Protein AF-A0A6G8BSB8-F1 (afdb_monomer)

Mean predicted aligned error: 9.69 Å

Solvent-accessible surface area (backbone atoms only — not comparable to full-atom values): 17006 Å² total; per-residue (Å²): 134,62,71,25,65,48,53,79,50,67,70,64,67,50,60,51,48,36,72,76,44,40,25,28,66,44,94,86,47,63,38,39,38,34,56,41,71,16,28,79,90,45,102,40,75,51,58,95,90,53,70,67,23,33,30,41,37,44,19,27,76,90,46,73,47,78,33,62,45,49,55,91,59,56,78,72,38,43,41,72,75,41,69,71,100,44,45,22,34,39,37,33,34,85,92,45,76,46,38,29,28,58,74,63,56,53,74,45,60,55,89,87,63,52,65,72,58,42,44,52,55,62,71,64,49,72,40,74,84,73,78,78,77,76,76,75,78,52,67,66,41,66,34,87,77,57,38,67,27,38,43,47,98,85,40,68,37,31,37,32,68,63,44,66,32,36,46,60,80,45,47,72,27,46,35,39,35,39,86,75,54,74,89,43,26,71,54,51,31,51,14,49,58,40,36,61,65,36,28,59,69,53,42,54,68,47,18,54,53,53,39,47,46,50,49,55,54,57,72,76,49,84,76,86,46,73,64,51,52,53,60,68,64,63,80,58,36,71,71,45,55,90,48,50,51,79,62,34,36,40,38,41,62,41,80,40,49,100,85,69,83,39,79,63,45,39,30,39,29,40,39,23,45,29,76,87,41,76,89,55,26,32,26,40,30,18,50,44,17,68,42,82,61,46,58,46,50,57,88,59,72,96,66,121

Secondary structure (DSSP, 8-state):
--HHHHHTS-HHHHHHHHHHTEEEE-TTSS-EEEEEEE-SSSSSPPPTTS--EEEEEEEETTEEEEEEEPTTSPEEEEEEEE-SSS-EEEEEETTEEEEEEHHHHGGG--TT--HHHHHHHHHH------PPPPPPPP--EEETTTEEEEE-SSSSEEEEEEEEEGGGTTEEEEEEEES--GGGHHHHHHHHHHHTT--HHHHHHHHHHHHHHHHHHHTTS---SHHHHHHHT---GGGGGGGEEEEEEEEEEE---TTS-S--EEEEEEEEEESS-TTT-EEEEEETTTEEEEEE-TTS-S--

Structure (mmCIF, N/CA/C/O backbone):
data_AF-A0A6G8BSB8-F1
#
_entry.id   AF-A0A6G8BSB8-F1
#
loop_
_atom_site.group_PDB
_atom_site.id
_atom_site.type_symbol
_atom_site.label_atom_id
_atom_site.label_alt_id
_atom_site.label_comp_id
_atom_site.label_asym_id
_atom_site.label_entity_id
_atom_site.label_seq_id
_atom_site.pdbx_PDB_ins_code
_atom_site.Cartn_x
_atom_site.Cartn_y
_atom_site.Cartn_z
_atom_site.occupancy
_atom_site.B_iso_or_equiv
_atom_site.auth_seq_id
_atom_site.auth_comp_id
_atom_site.auth_asym_id
_atom_site.auth_atom_id
_atom_site.pdbx_PDB_model_num
ATOM 1 N N . MET A 1 1 ? 5.101 4.357 28.992 1.00 69.25 1 MET A N 1
ATOM 2 C CA . MET A 1 1 ? 4.552 3.025 29.318 1.00 69.25 1 MET A CA 1
ATOM 3 C C . MET A 1 1 ? 3.380 2.783 28.390 1.00 69.25 1 MET A C 1
ATOM 5 O O . MET A 1 1 ? 2.564 3.690 28.267 1.00 69.25 1 MET A O 1
ATOM 9 N N . LEU A 1 2 ? 3.339 1.652 27.685 1.00 84.00 2 LEU A N 1
ATOM 10 C CA . LEU A 1 2 ? 2.193 1.318 26.839 1.00 84.00 2 LEU A CA 1
ATOM 11 C C . LEU A 1 2 ? 1.102 0.695 27.711 1.00 84.00 2 LEU A C 1
ATOM 13 O O . LEU A 1 2 ? 1.406 -0.028 28.661 1.00 84.00 2 LEU A O 1
ATOM 17 N N . LEU A 1 3 ? -0.166 0.957 27.398 1.00 87.19 3 LEU A N 1
ATOM 18 C CA . LEU A 1 3 ? -1.279 0.389 28.163 1.00 87.19 3 LEU A CA 1
ATOM 19 C C . LEU A 1 3 ? -1.350 -1.130 27.988 1.00 87.19 3 LEU A C 1
ATOM 21 O O . LEU A 1 3 ? -1.743 -1.840 28.911 1.00 87.19 3 LEU A O 1
ATOM 25 N N . ARG A 1 4 ? -0.905 -1.647 26.834 1.00 87.75 4 ARG A N 1
ATOM 26 C CA . ARG A 1 4 ? -0.824 -3.097 26.595 1.00 87.75 4 ARG A CA 1
ATOM 27 C C . ARG A 1 4 ? 0.109 -3.814 27.573 1.00 87.75 4 ARG A C 1
ATOM 29 O O . ARG A 1 4 ? -0.194 -4.932 27.977 1.00 87.75 4 ARG A O 1
ATOM 36 N N . ASP A 1 5 ? 1.190 -3.159 27.999 1.00 87.12 5 ASP A N 1
ATOM 37 C CA . ASP A 1 5 ? 2.179 -3.761 28.901 1.00 87.12 5 ASP A CA 1
ATOM 38 C C . ASP A 1 5 ? 1.575 -3.979 30.298 1.00 87.12 5 ASP A C 1
ATOM 40 O O . ASP A 1 5 ? 1.961 -4.896 31.020 1.00 87.12 5 ASP A O 1
ATOM 44 N N . MET A 1 6 ? 0.571 -3.173 30.664 1.00 88.56 6 MET A N 1
ATOM 45 C CA . MET A 1 6 ? -0.153 -3.311 31.926 1.00 88.56 6 MET A CA 1
ATOM 46 C C . MET A 1 6 ? -1.072 -4.535 31.945 1.00 88.56 6 MET A C 1
ATOM 48 O O . MET A 1 6 ? -1.266 -5.121 33.006 1.00 88.56 6 MET A O 1
ATOM 52 N N . LEU A 1 7 ? -1.613 -4.951 30.791 1.00 88.00 7 LEU A N 1
ATOM 53 C CA . LEU A 1 7 ? -2.534 -6.094 30.698 1.00 88.00 7 LEU A CA 1
ATOM 54 C C . LEU A 1 7 ? -1.854 -7.438 30.996 1.00 88.00 7 LEU A C 1
ATOM 56 O O . LEU A 1 7 ? -2.519 -8.365 31.445 1.00 88.00 7 LEU A O 1
ATOM 60 N N . GLY A 1 8 ? -0.539 -7.543 30.776 1.00 81.50 8 GLY A N 1
ATOM 61 C CA . GLY A 1 8 ? 0.257 -8.722 31.142 1.00 81.50 8 GLY A CA 1
ATOM 62 C C . GLY A 1 8 ? 0.844 -8.675 32.558 1.00 81.50 8 GLY A C 1
ATOM 63 O O . GLY A 1 8 ? 1.519 -9.619 32.968 1.00 81.50 8 GLY A O 1
ATOM 64 N N . GLY A 1 9 ? 0.639 -7.571 33.281 1.00 82.25 9 GLY A N 1
ATOM 65 C CA . GLY A 1 9 ? 1.222 -7.308 34.593 1.00 82.25 9 GLY A CA 1
ATOM 66 C C . GLY A 1 9 ? 0.302 -7.651 35.774 1.00 82.25 9 GLY A C 1
ATOM 67 O O . GLY A 1 9 ? -0.780 -8.217 35.600 1.00 82.25 9 GLY A O 1
ATOM 68 N N . PRO A 1 10 ? 0.726 -7.322 37.006 1.00 82.12 10 PRO A N 1
ATOM 69 C CA . PRO A 1 10 ? -0.100 -7.504 38.194 1.00 82.12 10 PRO A CA 1
ATOM 70 C C . PRO A 1 10 ? -1.373 -6.618 38.177 1.00 82.12 10 PRO A C 1
ATOM 72 O O . PRO A 1 10 ? -1.435 -5.640 37.430 1.00 82.12 10 PRO A O 1
ATOM 75 N N . PRO A 1 11 ? -2.396 -6.942 38.995 1.00 77.56 11 PRO A N 1
ATOM 76 C CA . PRO A 1 11 ? -3.663 -6.204 39.098 1.00 77.56 11 PRO A CA 1
ATOM 77 C C . PRO A 1 11 ? -3.554 -4.716 39.439 1.00 77.56 11 PRO A C 1
ATOM 79 O O . PRO A 1 11 ? -4.242 -3.874 38.861 1.00 77.56 11 PRO A O 1
ATOM 82 N N . GLU A 1 12 ? -2.728 -4.406 40.431 1.00 86.25 12 GLU A N 1
ATOM 83 C CA . GLU A 1 12 ? -2.777 -3.157 41.181 1.00 86.25 12 GLU A CA 1
ATOM 84 C C . GLU A 1 12 ? -2.452 -1.923 40.317 1.00 86.25 12 GLU A C 1
ATOM 86 O O . GLU A 1 12 ? -3.132 -0.904 40.474 1.00 86.25 12 GLU A O 1
ATOM 91 N N . PRO A 1 13 ? -1.494 -1.982 39.365 1.00 88.56 13 PRO A N 1
ATOM 92 C CA . PRO A 1 13 ? -1.258 -0.900 38.412 1.00 88.56 13 PRO A CA 1
ATOM 93 C C . PRO A 1 13 ? -2.471 -0.542 37.546 1.00 88.56 13 PRO A C 1
ATOM 95 O O . PRO A 1 13 ? -2.682 0.640 37.277 1.00 88.56 13 PRO A O 1
ATOM 98 N N . ILE A 1 14 ? -3.273 -1.523 37.110 1.00 89.88 14 ILE A N 1
ATOM 99 C CA . ILE A 1 14 ? -4.454 -1.260 36.270 1.00 89.88 14 ILE A CA 1
ATOM 100 C C . ILE A 1 14 ? -5.545 -0.585 37.094 1.00 89.88 14 ILE A C 1
ATOM 102 O O . ILE A 1 14 ? -6.095 0.426 36.663 1.00 89.88 14 ILE A O 1
ATOM 106 N N . ASP A 1 15 ? -5.834 -1.111 38.284 1.00 90.75 15 ASP A N 1
ATOM 107 C CA . ASP A 1 15 ? -6.886 -0.566 39.145 1.00 90.75 15 ASP A CA 1
ATOM 108 C C . ASP A 1 15 ? -6.546 0.868 39.587 1.00 90.75 15 ASP A C 1
ATOM 110 O O . ASP A 1 15 ? -7.425 1.730 39.662 1.00 90.75 15 ASP A O 1
ATOM 114 N N . ALA A 1 16 ? -5.260 1.151 39.831 1.00 92.56 16 ALA A N 1
ATOM 115 C CA . ALA A 1 16 ? -4.795 2.507 40.087 1.00 92.56 16 ALA A CA 1
ATOM 116 C C . ALA A 1 16 ? -4.968 3.417 38.868 1.00 92.56 16 ALA A C 1
ATOM 118 O O . ALA A 1 16 ? -5.540 4.497 38.979 1.00 92.56 16 ALA A O 1
ATOM 119 N N . PHE A 1 17 ? -4.550 2.956 37.692 1.00 94.19 17 PHE A N 1
ATOM 120 C CA . PHE A 1 17 ? -4.657 3.738 36.468 1.00 94.19 17 PHE A CA 1
ATOM 121 C C . PHE A 1 17 ? -6.107 4.067 36.093 1.00 94.19 17 PHE A C 1
ATOM 123 O O . PHE A 1 17 ? -6.392 5.218 35.774 1.00 94.19 17 PHE A O 1
ATOM 130 N N . VAL A 1 18 ? -7.020 3.092 36.183 1.00 93.94 18 VAL A N 1
ATOM 131 C CA . VAL A 1 18 ? -8.457 3.269 35.906 1.00 93.94 18 VAL A CA 1
ATOM 132 C C . VAL A 1 18 ? -9.108 4.262 36.866 1.00 93.94 18 VAL A C 1
ATOM 134 O O . VAL A 1 18 ? -9.992 5.009 36.467 1.00 93.94 18 VAL A O 1
ATOM 137 N N . ARG A 1 19 ? -8.673 4.298 38.127 1.00 93.56 19 ARG A N 1
ATOM 138 C CA . ARG A 1 19 ? -9.175 5.262 39.111 1.00 93.56 19 ARG A CA 1
ATOM 139 C C . ARG A 1 19 ? -8.686 6.686 38.839 1.00 93.56 19 ARG A C 1
ATOM 141 O O . ARG A 1 19 ? -9.431 7.632 39.076 1.00 93.56 19 ARG A O 1
ATOM 148 N N . ASP A 1 20 ? -7.446 6.823 38.383 1.00 94.25 20 ASP A N 1
ATOM 149 C CA . ASP A 1 20 ? -6.770 8.119 38.294 1.00 94.25 20 ASP A CA 1
ATOM 150 C C . ASP A 1 20 ? -6.937 8.788 36.909 1.00 94.25 20 ASP A C 1
ATOM 152 O O . ASP A 1 20 ? -6.567 9.948 36.734 1.00 94.25 20 ASP A O 1
ATOM 156 N N . HIS A 1 21 ? -7.511 8.083 35.924 1.00 96.00 21 HIS A N 1
ATOM 157 C CA . HIS A 1 21 ? -7.692 8.558 34.547 1.00 96.00 21 HIS A CA 1
ATOM 158 C C . HIS A 1 21 ? -9.108 8.288 34.025 1.00 96.00 21 HIS A C 1
ATOM 160 O O . HIS A 1 21 ? -9.834 7.446 34.548 1.00 96.00 21 HIS A O 1
ATOM 166 N N . VAL A 1 22 ? -9.484 8.951 32.925 1.00 97.56 22 VAL A N 1
ATOM 167 C CA . VAL A 1 22 ? -10.677 8.589 32.142 1.00 97.56 22 VAL A CA 1
ATOM 168 C C . VAL A 1 22 ? -10.389 7.273 31.422 1.00 97.56 22 VAL A C 1
ATOM 170 O O . VAL A 1 22 ? -9.972 7.259 30.266 1.00 97.56 22 VAL A O 1
ATOM 173 N N . ALA A 1 23 ? -10.540 6.158 32.128 1.00 97.88 23 ALA A N 1
ATOM 174 C CA . ALA A 1 23 ? -10.172 4.840 31.638 1.00 97.88 23 ALA A CA 1
ATOM 175 C C . ALA A 1 23 ? -11.131 3.747 32.119 1.00 97.88 23 ALA A C 1
ATOM 177 O O . ALA A 1 23 ? -11.853 3.903 33.099 1.00 97.88 23 ALA A O 1
ATOM 178 N N . ALA A 1 24 ? -11.131 2.623 31.408 1.00 97.31 24 ALA A N 1
ATOM 179 C CA . ALA A 1 24 ? -11.890 1.431 31.748 1.00 97.31 24 ALA A CA 1
ATOM 180 C C . ALA A 1 24 ? -11.143 0.172 31.319 1.00 97.31 24 ALA A C 1
ATOM 182 O O . ALA A 1 24 ? -10.634 0.088 30.203 1.00 97.31 24 ALA A O 1
ATOM 183 N N . CYS A 1 25 ? -11.148 -0.832 32.190 1.00 96.44 25 CYS A N 1
ATOM 184 C CA . CYS A 1 25 ? -10.675 -2.179 31.896 1.00 96.44 25 CYS A CA 1
ATOM 185 C C . CYS A 1 25 ? -11.869 -3.137 31.914 1.00 96.44 25 CYS A C 1
ATOM 187 O O . CYS A 1 25 ? -12.757 -2.993 32.758 1.00 96.44 25 CYS A O 1
ATOM 189 N N . ASN A 1 26 ? -11.921 -4.104 30.997 1.00 94.19 26 ASN A N 1
ATOM 190 C CA . ASN A 1 26 ? -12.941 -5.148 31.075 1.00 94.19 26 ASN A CA 1
ATOM 191 C C . ASN A 1 26 ? -12.625 -6.136 32.214 1.00 94.19 26 ASN A C 1
ATOM 193 O O . ASN A 1 26 ? -11.484 -6.246 32.659 1.00 94.19 26 ASN A O 1
ATOM 197 N N . ALA A 1 27 ? -13.635 -6.889 32.659 1.00 89.88 27 ALA A N 1
ATOM 198 C CA . ALA A 1 27 ? -13.507 -7.807 33.796 1.00 89.88 27 ALA A CA 1
ATOM 199 C C . ALA A 1 27 ? -12.361 -8.823 33.634 1.00 89.88 27 ALA A C 1
ATOM 201 O O . ALA A 1 27 ? -11.619 -9.071 34.582 1.00 89.88 27 ALA A O 1
ATOM 202 N N . ASP A 1 28 ? -12.176 -9.344 32.418 1.00 90.25 28 ASP A N 1
ATOM 203 C CA . ASP A 1 28 ? -11.162 -10.360 32.116 1.00 90.25 28 ASP A CA 1
ATOM 204 C C . ASP A 1 28 ? -9.772 -9.772 31.827 1.00 90.25 28 ASP A C 1
ATOM 206 O O . ASP A 1 28 ? -8.841 -10.518 31.532 1.00 90.25 28 ASP A O 1
ATOM 210 N N . ARG A 1 29 ? -9.617 -8.440 31.878 1.00 90.56 29 ARG A N 1
ATOM 211 C CA . ARG A 1 29 ? -8.356 -7.719 31.611 1.00 90.56 29 ARG A CA 1
ATOM 212 C C . ARG A 1 29 ? -7.728 -8.038 30.256 1.00 90.56 29 ARG A C 1
ATOM 214 O O . ARG A 1 29 ? -6.514 -8.032 30.079 1.00 90.56 29 ARG A O 1
ATOM 221 N N . THR A 1 30 ? -8.576 -8.286 29.273 1.00 93.12 30 THR A N 1
ATOM 222 C CA . THR A 1 30 ? -8.185 -8.515 27.880 1.00 93.12 30 THR A CA 1
ATOM 223 C C . THR A 1 30 ? -8.283 -7.247 27.033 1.00 93.12 30 THR A C 1
ATOM 225 O O . THR A 1 30 ? -7.799 -7.229 25.900 1.00 93.12 30 THR A O 1
ATOM 228 N N . ALA A 1 31 ? -8.879 -6.181 27.571 1.00 95.94 31 ALA A N 1
ATOM 229 C CA . ALA A 1 31 ? -8.966 -4.872 26.953 1.00 95.94 31 ALA A CA 1
ATOM 230 C C . ALA A 1 31 ? -8.934 -3.745 27.997 1.00 95.94 31 ALA A C 1
ATOM 232 O O . ALA A 1 31 ? -9.656 -3.778 28.994 1.00 95.94 31 ALA A O 1
ATOM 233 N N . LEU A 1 32 ? -8.146 -2.713 27.707 1.00 97.31 32 LEU A N 1
ATOM 234 C CA . LEU A 1 32 ? -8.071 -1.466 28.467 1.00 97.31 32 LEU A CA 1
ATOM 235 C C . LEU A 1 32 ? -8.250 -0.300 27.498 1.00 97.31 32 LEU A C 1
ATOM 237 O O . LEU A 1 32 ? -7.593 -0.249 26.461 1.00 97.31 32 LEU A O 1
ATOM 241 N N . ALA A 1 33 ? -9.141 0.625 27.827 1.00 97.94 33 ALA A N 1
ATOM 242 C CA . ALA A 1 33 ? -9.371 1.838 27.061 1.00 97.94 33 ALA A CA 1
ATOM 243 C C . ALA A 1 33 ? -9.159 3.060 27.950 1.00 97.94 33 ALA A C 1
ATOM 245 O O . ALA A 1 33 ? -9.563 3.049 29.111 1.00 97.94 33 ALA A O 1
ATOM 246 N N . ALA A 1 34 ? -8.540 4.106 27.415 1.00 98.12 34 ALA A N 1
ATOM 247 C CA . ALA A 1 34 ? -8.302 5.350 28.131 1.00 98.12 34 ALA A CA 1
ATOM 248 C C . ALA A 1 34 ? -8.403 6.551 27.198 1.00 98.12 34 ALA A C 1
ATOM 250 O O . ALA A 1 34 ? -7.980 6.480 26.047 1.00 98.12 34 ALA A O 1
ATOM 251 N N . ILE A 1 35 ? -8.916 7.662 27.710 1.00 97.88 35 ILE A N 1
ATOM 252 C CA . ILE A 1 35 ? -8.857 8.965 27.057 1.00 97.88 35 ILE A CA 1
ATOM 253 C C . ILE A 1 35 ? -7.817 9.793 27.797 1.00 97.88 35 ILE A C 1
ATOM 255 O O . ILE A 1 35 ? -7.974 10.092 28.981 1.00 97.88 35 ILE A O 1
ATOM 259 N N . LEU A 1 36 ? -6.738 10.131 27.098 1.00 96.06 36 LEU A N 1
ATOM 260 C CA . LEU A 1 36 ? -5.582 10.808 27.673 1.00 96.06 36 LEU A CA 1
ATOM 261 C C . LEU A 1 36 ? -5.370 12.174 27.011 1.00 96.06 36 LEU A C 1
ATOM 263 O O . LEU A 1 36 ? -5.559 12.288 25.795 1.00 96.06 36 LEU A O 1
ATOM 267 N N . PRO A 1 37 ? -4.945 13.200 27.769 1.00 94.50 37 PRO A N 1
ATOM 268 C CA . PRO A 1 37 ? -4.397 14.422 27.193 1.00 94.50 37 PRO A CA 1
ATOM 269 C C . PRO A 1 37 ? -3.221 14.097 26.265 1.00 94.50 37 PRO A C 1
ATOM 271 O O . PRO A 1 37 ? -2.368 13.273 26.601 1.00 94.50 37 PRO A O 1
ATOM 274 N N . SER A 1 38 ? -3.164 14.739 25.102 1.00 93.62 38 SER A N 1
ATOM 275 C CA . SER A 1 38 ? -2.118 14.515 24.108 1.00 93.62 38 SER A CA 1
ATOM 276 C C . SER A 1 38 ? -1.776 15.789 23.344 1.00 93.62 38 SER A C 1
ATOM 278 O O . SER A 1 38 ? -2.634 16.648 23.138 1.00 93.62 38 SER A O 1
ATOM 280 N N . HIS A 1 39 ? -0.530 15.894 22.887 1.00 90.38 39 HIS A N 1
ATOM 281 C CA . HIS A 1 39 ? -0.103 16.968 22.005 1.00 90.38 39 HIS A CA 1
ATOM 282 C C . HIS A 1 39 ? -0.916 16.961 20.680 1.00 90.38 39 HIS A C 1
ATOM 284 O O . HIS A 1 39 ? -1.166 15.898 20.092 1.00 90.38 39 HIS A O 1
ATOM 290 N N . PRO A 1 40 ? -1.319 18.124 20.132 1.00 84.44 40 PRO A N 1
ATOM 291 C CA . PRO A 1 40 ? -2.190 18.187 18.954 1.00 84.44 40 PRO A CA 1
ATOM 292 C C . PRO A 1 40 ? -1.572 17.600 17.683 1.00 84.44 40 PRO A C 1
ATOM 294 O O . PRO A 1 40 ? -2.298 17.143 16.804 1.00 84.44 40 PRO A O 1
ATOM 297 N N . LYS A 1 41 ? -0.235 17.568 17.592 1.00 81.12 41 LYS A N 1
ATOM 298 C CA . LYS A 1 41 ? 0.496 17.023 16.429 1.00 81.12 41 LYS A CA 1
ATOM 299 C C . LYS A 1 41 ? 1.176 15.684 16.683 1.00 81.12 41 LYS A C 1
ATOM 301 O O . LYS A 1 41 ? 1.365 14.907 15.758 1.00 81.12 41 LYS A O 1
ATOM 306 N N . TRP A 1 42 ? 1.462 15.353 17.939 1.00 82.62 42 TRP A N 1
ATOM 307 C CA . TRP A 1 42 ? 2.270 14.185 18.303 1.00 82.62 42 TRP A CA 1
ATOM 308 C C . TRP A 1 42 ? 1.486 13.322 19.287 1.00 82.62 42 TRP A C 1
ATOM 310 O O . TRP A 1 42 ? 0.802 13.862 20.145 1.00 82.62 42 TRP A O 1
ATOM 320 N N . PHE A 1 43 ? 1.548 11.993 19.189 1.00 85.00 43 PHE A N 1
ATOM 321 C CA . PHE A 1 43 ? 0.915 11.103 20.178 1.00 85.00 43 PHE A CA 1
ATOM 322 C C . PHE A 1 43 ? 1.749 11.012 21.470 1.00 85.00 43 PHE A C 1
ATOM 324 O O . PHE A 1 43 ? 2.118 9.923 21.917 1.00 85.00 43 PHE A O 1
ATOM 331 N N . SER A 1 44 ? 2.068 12.171 22.043 1.00 87.44 44 SER A N 1
ATOM 332 C CA . SER A 1 44 ? 2.838 12.367 23.270 1.00 87.44 44 SER A CA 1
ATOM 333 C C . SER A 1 44 ? 2.010 13.125 24.304 1.00 87.44 44 SER A C 1
ATOM 335 O O . SER A 1 44 ? 0.992 13.735 23.968 1.00 87.44 44 SER A O 1
ATOM 337 N N . THR A 1 45 ? 2.445 13.080 25.562 1.00 88.44 45 THR A N 1
ATOM 338 C CA . THR A 1 45 ? 1.919 13.943 26.625 1.00 88.44 45 THR A CA 1
ATOM 339 C C . THR A 1 45 ? 2.237 15.405 26.286 1.00 88.44 45 THR A C 1
ATOM 341 O O . THR A 1 45 ? 3.372 15.665 25.885 1.00 88.44 45 THR A O 1
ATOM 344 N N . PRO A 1 46 ? 1.280 16.341 26.415 1.00 88.12 46 PRO A N 1
ATOM 345 C CA . PRO A 1 46 ? 1.541 17.759 26.190 1.00 88.12 46 PRO A CA 1
ATOM 346 C C . PRO A 1 46 ? 2.415 18.334 27.313 1.00 88.12 46 PRO A C 1
ATOM 348 O O . PRO A 1 46 ? 2.281 17.941 28.478 1.00 88.12 46 PRO A O 1
ATOM 351 N N . GLU A 1 47 ? 3.298 19.267 26.973 1.00 89.38 4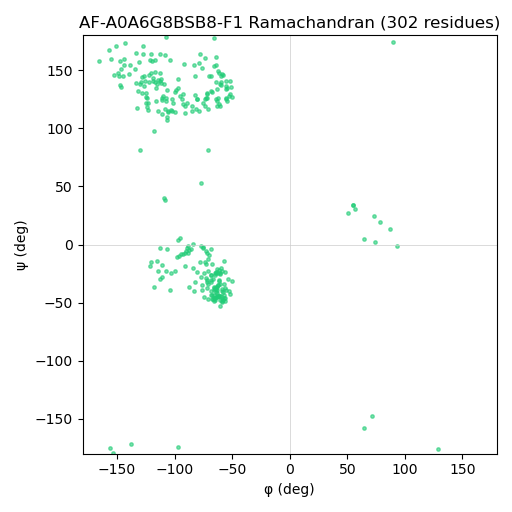7 GLU A N 1
ATOM 352 C CA . GLU A 1 47 ? 4.081 20.027 27.943 1.00 89.38 47 GLU A CA 1
ATOM 353 C C . GLU A 1 47 ? 3.247 21.147 28.588 1.00 89.38 47 GLU A C 1
ATOM 355 O O . GLU A 1 47 ? 2.169 21.534 28.131 1.00 89.38 47 GLU A O 1
ATOM 360 N N . SER A 1 48 ? 3.740 21.680 29.708 1.00 88.06 48 SER A N 1
ATOM 361 C CA . SER A 1 48 ? 3.047 22.748 30.429 1.00 88.06 48 SER A CA 1
ATOM 362 C C . SER A 1 48 ? 2.946 24.015 29.575 1.00 88.06 48 SER A C 1
ATOM 364 O O . SER A 1 48 ? 3.959 24.643 29.278 1.00 88.06 48 SER A O 1
ATOM 366 N N . GLY A 1 49 ? 1.719 24.449 29.284 1.00 85.62 49 GLY A N 1
ATOM 367 C CA . GLY A 1 49 ? 1.442 25.646 28.484 1.00 85.62 49 GLY A CA 1
ATOM 368 C C . GLY A 1 49 ? 1.249 25.375 26.992 1.00 85.62 49 GLY A C 1
ATOM 369 O O . GLY A 1 49 ? 0.960 26.318 26.259 1.00 85.62 49 GLY A O 1
ATOM 370 N N . GLU A 1 50 ? 1.372 24.121 26.550 1.00 87.62 50 GLU A N 1
ATOM 371 C CA . GLU A 1 50 ? 0.982 23.714 25.202 1.00 87.62 50 GLU A CA 1
ATOM 372 C C . GLU A 1 50 ? -0.534 23.536 25.082 1.00 87.62 50 GLU A C 1
ATOM 374 O O . GLU A 1 50 ? -1.237 23.253 26.058 1.00 87.62 50 GLU A O 1
ATOM 379 N N . ASP A 1 51 ? -1.029 23.658 23.851 1.00 86.12 51 ASP A N 1
ATOM 380 C CA . ASP A 1 51 ? -2.397 23.278 23.523 1.00 86.12 51 ASP A CA 1
ATOM 381 C C . ASP A 1 51 ? -2.609 21.787 23.809 1.00 86.12 51 ASP A C 1
ATOM 383 O O . ASP A 1 51 ? -1.770 20.940 23.496 1.00 86.12 51 ASP A O 1
ATOM 387 N N . VAL A 1 52 ? -3.762 21.452 24.385 1.00 88.88 52 VAL A N 1
ATOM 388 C CA . VAL A 1 52 ? -4.108 20.077 24.751 1.00 88.88 52 VAL A CA 1
ATOM 389 C C . VAL A 1 52 ? -5.174 19.547 23.801 1.00 88.88 52 VAL A C 1
ATOM 391 O O . VAL A 1 52 ? -6.244 20.132 23.654 1.00 88.88 52 VAL A O 1
ATOM 394 N N . SER A 1 53 ? -4.891 18.400 23.190 1.00 91.44 53 SER A N 1
ATOM 395 C CA . SER A 1 53 ? -5.865 17.555 22.498 1.00 91.44 53 SER A CA 1
ATOM 396 C C . SER A 1 53 ? -6.123 16.292 23.325 1.00 91.44 53 SER A C 1
ATOM 398 O O . SER A 1 53 ? -5.502 16.075 24.365 1.00 91.44 53 SER A O 1
ATOM 400 N N . TYR A 1 54 ? -7.011 15.419 22.853 1.00 95.38 54 TYR A N 1
ATOM 401 C CA . TYR A 1 54 ? -7.256 14.119 23.475 1.00 95.38 54 TYR A CA 1
ATOM 402 C C . TYR A 1 54 ? -6.975 12.966 22.515 1.00 95.38 54 TYR A C 1
ATOM 404 O O . TYR A 1 54 ? -7.182 13.069 21.302 1.00 95.38 54 TYR A O 1
ATOM 412 N N . VAL A 1 55 ? -6.514 11.850 23.074 1.00 96.12 55 VAL A N 1
ATOM 413 C CA . VAL A 1 55 ? -6.331 10.586 22.362 1.00 96.12 55 VAL A CA 1
ATOM 414 C C . VAL A 1 55 ? -7.090 9.477 23.079 1.00 96.12 55 VAL A C 1
ATOM 416 O O . VAL A 1 55 ? -6.959 9.305 24.289 1.00 96.12 55 VAL A O 1
ATOM 419 N N . LEU A 1 56 ? -7.873 8.711 22.323 1.00 97.44 56 LEU A N 1
ATOM 420 C CA . LEU A 1 56 ? -8.390 7.420 22.751 1.00 97.44 56 LEU A CA 1
ATOM 421 C C . LEU A 1 56 ? -7.299 6.373 22.529 1.00 97.44 56 LEU A C 1
ATOM 423 O O . LEU A 1 56 ? -6.904 6.111 21.392 1.00 97.44 56 LEU A O 1
ATOM 427 N N . VAL A 1 57 ? -6.832 5.766 23.611 1.00 96.94 57 VAL A N 1
ATOM 428 C CA . VAL A 1 57 ? -5.925 4.621 23.590 1.00 96.94 57 VAL A CA 1
ATOM 429 C C . VAL A 1 57 ? -6.734 3.369 23.884 1.00 96.94 57 VAL A C 1
ATOM 431 O O . VAL A 1 57 ? -7.408 3.300 24.908 1.00 96.94 57 VAL A O 1
ATOM 434 N N . VAL A 1 58 ? -6.664 2.376 23.001 1.00 97.00 58 VAL A N 1
ATOM 435 C CA . VAL A 1 58 ? -7.311 1.071 23.187 1.00 97.00 58 VAL A CA 1
ATOM 436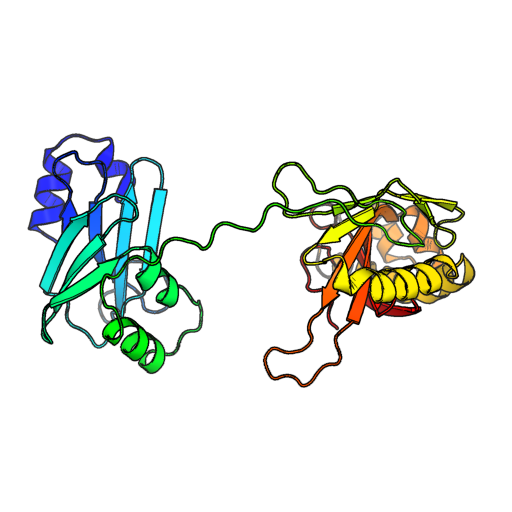 C C . VAL A 1 58 ? -6.250 -0.010 23.091 1.00 97.00 58 VAL A C 1
ATOM 438 O O . VAL A 1 58 ? -5.638 -0.195 22.041 1.00 97.00 58 VAL A O 1
ATOM 441 N N . ALA A 1 59 ? -6.040 -0.726 24.188 1.00 95.81 59 ALA A N 1
ATOM 442 C CA . ALA A 1 59 ? -5.044 -1.773 24.313 1.00 95.81 59 ALA A CA 1
ATOM 443 C C . ALA A 1 59 ? -5.685 -3.157 24.448 1.00 95.81 59 ALA A C 1
ATOM 445 O O . ALA A 1 59 ? -6.694 -3.338 25.130 1.00 95.81 59 ALA A O 1
ATOM 446 N N . ARG A 1 60 ? -5.040 -4.133 23.813 1.00 93.88 60 ARG A N 1
ATOM 447 C CA . ARG A 1 60 ? -5.185 -5.583 23.973 1.00 93.88 60 ARG A CA 1
ATOM 448 C C . ARG A 1 60 ? -3.784 -6.170 24.224 1.00 93.88 60 ARG A C 1
ATOM 450 O O . ARG A 1 60 ? -2.804 -5.501 23.898 1.00 93.88 60 ARG A O 1
ATOM 457 N N . PRO A 1 61 ? -3.643 -7.415 24.716 1.00 88.75 61 PRO A N 1
ATOM 458 C CA . PRO A 1 61 ? -2.334 -7.991 25.050 1.00 88.75 61 PRO A CA 1
ATOM 459 C C . PRO A 1 61 ? -1.259 -7.890 23.954 1.00 88.75 61 PRO A C 1
ATOM 461 O O . PRO A 1 61 ? -0.082 -7.757 24.266 1.00 88.75 61 PRO A O 1
ATOM 464 N N . LEU A 1 62 ? -1.650 -7.912 22.674 1.00 87.75 62 LEU A N 1
ATOM 465 C CA . LEU A 1 62 ? -0.721 -7.873 21.535 1.00 87.75 62 LEU A CA 1
ATOM 466 C C . LEU A 1 62 ? -0.798 -6.586 20.700 1.00 87.75 62 LEU A C 1
ATOM 468 O O . LEU A 1 62 ? -0.036 -6.430 19.751 1.00 87.75 62 LEU A O 1
ATOM 472 N N . ALA A 1 63 ? -1.707 -5.661 21.015 1.00 90.94 63 ALA A N 1
ATOM 473 C CA . ALA A 1 63 ? -1.972 -4.508 20.158 1.00 90.94 63 ALA A CA 1
ATOM 474 C C . ALA A 1 63 ? -2.384 -3.276 20.965 1.00 90.94 63 ALA A C 1
ATOM 476 O O . ALA A 1 63 ? -3.107 -3.378 21.950 1.00 90.94 63 ALA A O 1
ATOM 477 N N . GLU A 1 64 ? -1.970 -2.098 20.509 1.00 94.38 64 GLU A N 1
ATOM 478 C CA . GLU A 1 64 ? -2.441 -0.812 21.022 1.00 94.38 64 GLU A CA 1
ATOM 479 C C . GLU A 1 64 ? -2.822 0.066 19.830 1.00 94.38 64 GLU A C 1
ATOM 481 O O . GLU A 1 64 ? -2.079 0.159 18.856 1.00 94.38 64 GLU A O 1
ATOM 486 N N . SER A 1 65 ? -3.995 0.685 19.884 1.00 93.88 65 SER A N 1
ATOM 487 C CA . SER A 1 65 ? -4.453 1.672 18.906 1.00 93.88 65 SER A CA 1
ATOM 488 C C . SER A 1 65 ? -4.576 3.030 19.577 1.00 93.88 65 SER A C 1
ATOM 490 O O . SER A 1 65 ? -5.028 3.118 20.718 1.00 93.88 65 SER A O 1
ATOM 492 N N . ARG A 1 66 ? -4.195 4.087 18.857 1.00 94.62 66 ARG A N 1
ATOM 493 C CA . ARG A 1 66 ? -4.297 5.480 19.303 1.00 94.62 66 ARG A CA 1
ATOM 494 C C . ARG A 1 66 ? -5.089 6.271 18.276 1.00 94.62 66 ARG A C 1
ATOM 496 O O . ARG A 1 66 ? -4.705 6.312 17.113 1.00 94.62 66 ARG A O 1
ATOM 503 N N . ILE A 1 67 ? -6.193 6.873 18.703 1.00 95.25 67 ILE A N 1
ATOM 504 C CA . ILE A 1 67 ? -7.106 7.621 17.835 1.00 95.25 67 ILE A CA 1
ATOM 505 C C . ILE A 1 67 ? -7.282 9.028 18.399 1.00 95.25 67 ILE A C 1
ATOM 507 O O . ILE A 1 67 ? -7.622 9.183 19.571 1.00 95.25 67 ILE A O 1
ATOM 511 N N . ARG A 1 68 ? -7.062 10.064 17.582 1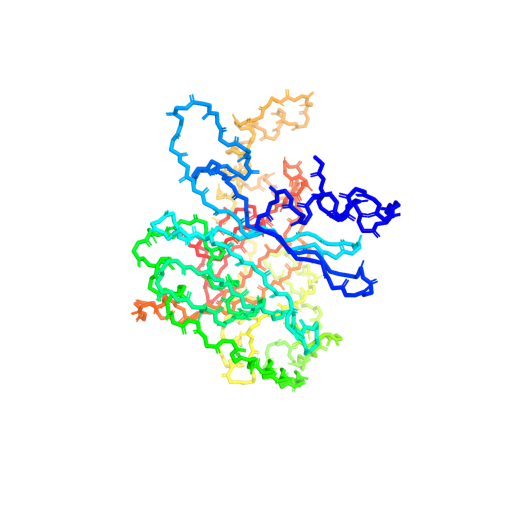.00 94.69 68 ARG A N 1
ATOM 512 C CA . ARG A 1 68 ? -7.318 11.452 17.996 1.00 94.69 68 ARG A CA 1
ATOM 513 C C . ARG A 1 68 ? -8.816 11.677 18.173 1.00 94.69 68 ARG A C 1
ATOM 515 O O . ARG A 1 68 ? -9.604 11.348 17.289 1.00 94.69 68 ARG A O 1
ATOM 522 N N . LEU A 1 69 ? -9.189 12.272 19.297 1.00 96.06 69 LEU A N 1
ATOM 523 C CA . LEU A 1 69 ? -10.555 12.695 19.576 1.00 96.06 69 LEU A CA 1
ATOM 524 C C . LEU A 1 69 ? -10.686 14.219 19.416 1.00 96.06 69 LEU A C 1
ATOM 526 O O . LEU A 1 69 ? -9.668 14.911 19.489 1.00 96.06 69 LEU A O 1
ATOM 530 N N . PRO A 1 70 ? -11.903 14.758 19.203 1.00 95.69 70 PRO A N 1
ATOM 531 C CA . PRO A 1 70 ? -12.124 16.203 19.199 1.00 95.69 70 PRO A CA 1
ATOM 532 C C . PRO A 1 70 ? -11.573 16.872 20.464 1.00 95.69 70 PRO A C 1
ATOM 534 O O . PRO A 1 70 ? -11.880 16.443 21.580 1.00 95.69 70 PRO A O 1
ATOM 537 N N . ALA A 1 71 ? -10.781 17.926 20.289 1.00 93.94 71 ALA A N 1
ATOM 538 C CA . ALA A 1 71 ? -10.214 18.731 21.366 1.00 93.94 71 ALA A CA 1
ATOM 539 C C . ALA A 1 71 ? -11.276 19.611 22.044 1.00 93.94 71 ALA A C 1
ATOM 541 O O . ALA A 1 71 ? -11.176 19.893 23.236 1.00 93.94 71 ALA A O 1
ATOM 542 N N . ALA A 1 72 ? -12.322 20.002 21.307 1.00 94.00 72 ALA A N 1
ATOM 543 C CA . ALA A 1 72 ? -13.408 20.838 21.824 1.00 94.00 72 ALA A CA 1
ATOM 544 C C . ALA A 1 72 ? -14.338 20.124 22.831 1.00 94.00 72 ALA A C 1
ATOM 546 O O . ALA A 1 72 ? -15.150 20.777 23.486 1.00 94.00 72 ALA A O 1
ATOM 547 N N . ILE A 1 73 ? -14.248 18.795 22.949 1.00 95.25 73 ILE A N 1
ATOM 548 C CA . ILE A 1 73 ? -15.099 17.991 23.831 1.00 95.25 73 ILE A CA 1
ATOM 549 C C . ILE A 1 73 ? -14.370 17.708 25.142 1.00 95.25 73 ILE A C 1
ATOM 551 O O . ILE A 1 73 ? -13.211 17.298 25.158 1.00 95.25 73 ILE A O 1
ATOM 555 N N . GLN A 1 74 ? -15.083 17.869 26.255 1.00 95.62 74 GLN A N 1
ATOM 556 C CA . GLN A 1 74 ? -14.599 17.452 27.563 1.00 95.62 74 GLN A CA 1
ATOM 557 C C . GLN A 1 74 ? -15.082 16.031 27.872 1.00 95.62 74 GLN A C 1
ATOM 559 O O . GLN A 1 74 ? -16.287 15.770 27.926 1.00 95.62 74 GLN A O 1
ATOM 564 N N . TYR A 1 75 ? -14.131 15.127 28.105 1.00 97.62 75 TYR A N 1
ATOM 565 C CA . TYR A 1 75 ? -14.370 13.713 28.397 1.00 97.62 75 TYR A CA 1
ATOM 566 C C . TYR A 1 75 ? -14.374 13.472 29.905 1.00 97.62 75 TYR A C 1
ATOM 568 O O . TYR A 1 75 ? -13.449 13.871 30.610 1.00 97.62 75 TYR A O 1
ATOM 576 N N . LEU A 1 76 ? -15.428 12.829 30.397 1.00 97.75 76 LEU A N 1
ATOM 577 C CA . LEU A 1 76 ? -15.695 12.633 31.822 1.00 97.75 76 LEU A CA 1
ATOM 578 C C . LEU A 1 76 ? -15.542 11.171 32.247 1.00 97.75 76 LEU A C 1
ATOM 580 O O . LEU A 1 76 ? -15.235 10.892 33.402 1.00 97.75 76 LEU A O 1
ATOM 584 N N . GLY A 1 77 ? -15.766 10.237 31.324 1.00 97.81 77 GLY A N 1
ATOM 585 C CA . GLY A 1 77 ? -15.774 8.809 31.610 1.00 97.81 77 GLY A CA 1
ATOM 586 C C . GLY A 1 77 ? -15.707 7.975 30.339 1.00 97.81 77 GLY A C 1
ATOM 587 O O . GLY A 1 77 ? -16.066 8.434 29.255 1.00 97.81 77 GLY A O 1
ATOM 588 N N . ILE A 1 78 ? -15.263 6.730 30.476 1.00 98.38 78 ILE A N 1
ATOM 589 C CA . ILE A 1 78 ? -15.352 5.7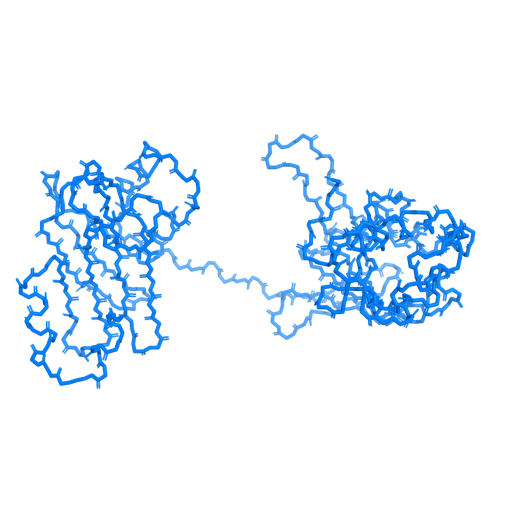22 29.423 1.00 98.38 78 ILE A CA 1
ATOM 590 C C . ILE A 1 78 ? -15.742 4.382 30.046 1.00 98.38 78 ILE A C 1
ATOM 592 O O . ILE A 1 78 ? -15.373 4.086 31.179 1.00 98.38 78 ILE A O 1
ATOM 596 N N . ARG A 1 79 ? -16.502 3.569 29.315 1.00 97.81 79 ARG A N 1
ATOM 597 C CA . ARG A 1 79 ? -16.830 2.180 29.660 1.00 97.81 79 ARG A CA 1
ATOM 598 C C . ARG A 1 79 ? -16.638 1.303 28.437 1.00 97.81 79 ARG A C 1
ATOM 600 O O . ARG A 1 79 ? -17.060 1.682 27.351 1.00 97.81 79 ARG A O 1
ATOM 607 N N . ILE A 1 80 ? -16.066 0.116 28.622 1.00 97.56 80 ILE A N 1
ATOM 608 C CA . ILE A 1 80 ? -16.066 -0.935 27.598 1.00 97.56 80 ILE A CA 1
ATOM 609 C C . ILE A 1 80 ? -17.378 -1.711 27.738 1.00 97.56 80 ILE A C 1
ATOM 611 O O . ILE A 1 80 ? -17.643 -2.282 28.794 1.00 97.56 80 ILE A O 1
ATOM 615 N N . THR A 1 81 ? -18.204 -1.717 26.694 1.00 96.69 81 THR A N 1
ATOM 616 C CA . THR A 1 81 ? -19.547 -2.324 26.719 1.00 96.69 81 THR A CA 1
ATOM 617 C C . THR A 1 81 ? -19.623 -3.673 26.010 1.00 96.69 81 THR A C 1
ATOM 619 O O . THR A 1 81 ? -20.474 -4.489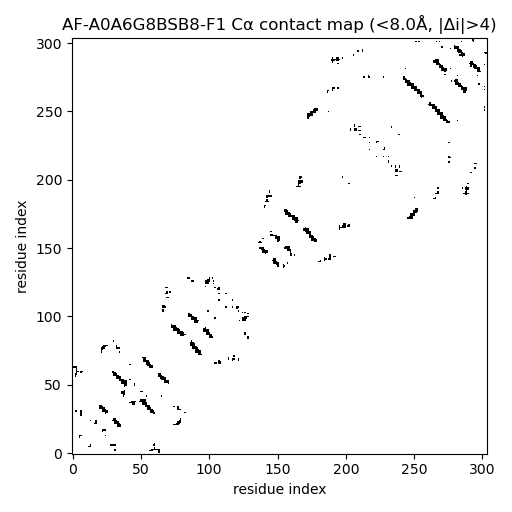 26.353 1.00 96.69 81 THR A O 1
ATOM 622 N N . ALA A 1 82 ? -18.727 -3.937 25.059 1.00 95.31 82 ALA A N 1
ATOM 623 C CA . ALA A 1 82 ? -18.586 -5.230 24.390 1.00 95.31 82 ALA A CA 1
ATOM 624 C C . ALA A 1 82 ? -17.159 -5.405 23.853 1.00 95.31 82 ALA A C 1
ATOM 626 O O . ALA A 1 82 ? -16.449 -4.419 23.658 1.00 95.31 82 ALA A O 1
ATOM 627 N N . LEU A 1 83 ? -16.748 -6.651 23.599 1.00 93.62 83 LEU A N 1
ATOM 628 C CA . LEU A 1 83 ? -15.460 -6.986 22.968 1.00 93.62 83 LEU A CA 1
ATOM 629 C C . LEU A 1 83 ? -15.594 -7.631 21.583 1.00 93.62 83 LEU A C 1
ATOM 631 O O . LEU A 1 83 ? -14.634 -7.586 20.808 1.00 93.62 83 LEU A O 1
ATOM 635 N N . ASP A 1 84 ? -16.752 -8.230 21.311 1.00 89.62 84 ASP A N 1
ATOM 636 C CA . ASP A 1 84 ? -17.078 -9.033 20.134 1.00 89.62 84 ASP A CA 1
ATOM 637 C C . ASP A 1 84 ? -18.404 -8.524 19.540 1.00 89.62 84 ASP A C 1
ATOM 639 O O . ASP A 1 84 ? -19.307 -8.187 20.315 1.00 89.62 84 ASP A O 1
ATOM 643 N N . PRO A 1 85 ? -18.545 -8.395 18.207 1.00 89.62 85 PRO A N 1
ATOM 644 C CA . PRO A 1 85 ? -17.533 -8.586 17.150 1.00 89.62 85 PRO A CA 1
ATOM 645 C C . PRO A 1 85 ? -16.467 -7.481 17.094 1.00 89.62 85 PRO A C 1
ATOM 647 O O . PRO A 1 85 ? -15.496 -7.559 16.345 1.00 89.62 85 PRO A O 1
ATOM 650 N N . VAL A 1 86 ? -16.646 -6.424 17.882 1.00 93.81 86 VAL A N 1
ATOM 651 C CA . VAL A 1 86 ? -15.767 -5.259 17.929 1.00 93.81 86 VAL A CA 1
ATOM 652 C C . VAL A 1 86 ? -15.777 -4.677 19.342 1.00 93.81 86 VAL A C 1
ATOM 654 O O . VAL A 1 86 ? -16.805 -4.727 20.022 1.00 93.81 86 VAL A O 1
ATOM 657 N N . ILE A 1 87 ? -14.655 -4.098 19.799 1.00 95.88 87 ILE A N 1
ATOM 658 C CA . ILE A 1 87 ? -14.673 -3.388 21.086 1.00 95.88 87 ILE A CA 1
ATOM 659 C C . ILE A 1 87 ? -15.626 -2.205 20.966 1.00 95.88 87 ILE A C 1
ATOM 661 O O . ILE A 1 87 ? -15.459 -1.365 20.082 1.00 95.88 87 ILE A O 1
ATOM 665 N N . SER A 1 88 ? -16.611 -2.167 21.852 1.00 97.38 88 SER A N 1
ATOM 666 C CA . SER A 1 88 ? -17.618 -1.115 21.929 1.00 97.38 88 SER A CA 1
ATOM 667 C C . SER A 1 88 ? -17.445 -0.316 23.210 1.00 97.38 88 SER A C 1
ATOM 669 O O . SER A 1 88 ? -17.019 -0.860 24.234 1.00 97.38 88 SER A O 1
ATOM 671 N N . PHE A 1 89 ? -17.768 0.974 23.143 1.00 96.38 89 PHE A N 1
ATOM 672 C CA . PHE A 1 89 ? -17.573 1.910 24.238 1.00 96.38 89 PHE A CA 1
ATOM 673 C C . PHE A 1 89 ? -18.793 2.795 24.457 1.00 96.38 89 PHE A C 1
ATOM 675 O O . PHE A 1 89 ? -19.514 3.149 23.523 1.00 96.38 89 PHE A O 1
ATOM 682 N N . GLU A 1 90 ? -18.958 3.212 25.704 1.00 98.25 90 GLU A N 1
ATOM 683 C CA . GLU A 1 90 ? -19.691 4.421 26.055 1.00 98.25 90 GLU A CA 1
ATOM 684 C C . GLU A 1 90 ? -18.697 5.457 26.559 1.00 98.25 90 GLU A C 1
ATOM 686 O O . GLU A 1 90 ? -17.901 5.158 27.447 1.00 98.25 90 GLU A O 1
ATOM 691 N N . ILE A 1 91 ? -18.736 6.657 25.988 1.00 98.38 91 ILE A N 1
ATOM 692 C CA . ILE A 1 91 ? -17.884 7.781 26.368 1.00 98.38 91 ILE A CA 1
ATOM 693 C C . ILE A 1 91 ? -18.788 8.861 26.946 1.00 98.38 91 ILE A C 1
ATOM 695 O O . ILE A 1 91 ? -19.625 9.418 26.238 1.00 98.38 91 ILE A O 1
ATOM 699 N N . ASP A 1 92 ? -18.627 9.158 28.229 1.00 98.25 92 ASP A N 1
ATOM 700 C CA . ASP A 1 92 ? -19.353 10.247 28.868 1.00 98.25 92 ASP A CA 1
ATOM 701 C C . ASP A 1 92 ? -18.637 11.562 28.585 1.00 98.25 92 ASP A C 1
ATOM 703 O O . ASP A 1 92 ? -17.434 11.701 28.816 1.00 98.25 92 ASP A O 1
ATOM 707 N N . THR A 1 93 ? -19.392 12.537 28.099 1.00 97.75 93 THR A N 1
ATOM 708 C CA . THR A 1 93 ? -18.912 13.887 27.810 1.00 97.75 93 THR A CA 1
ATOM 709 C C . THR A 1 93 ? -19.800 14.911 28.503 1.00 97.75 93 THR A C 1
ATOM 711 O O . THR A 1 93 ? -20.876 14.584 29.010 1.00 97.75 93 THR A O 1
ATOM 714 N N . THR A 1 94 ? -19.389 16.174 28.488 1.00 96.19 94 THR A N 1
ATOM 715 C CA . THR A 1 94 ? -20.249 17.282 28.929 1.00 96.19 94 THR A CA 1
ATOM 716 C C . THR A 1 94 ? -21.504 17.468 28.070 1.00 96.19 94 THR A C 1
ATOM 718 O O . THR A 1 94 ? -22.479 18.038 28.553 1.00 96.19 94 THR A O 1
ATOM 721 N N . GLU A 1 95 ? -21.514 16.970 26.830 1.00 95.38 95 GLU A N 1
ATOM 722 C CA . GLU A 1 95 ? -22.658 17.040 25.908 1.00 95.38 95 GLU A CA 1
ATOM 723 C C . GLU A 1 95 ? -23.593 15.817 26.020 1.00 95.38 95 GLU A C 1
ATOM 725 O O . GLU A 1 95 ? -24.672 15.803 25.429 1.00 95.38 95 GLU A O 1
ATOM 730 N N . GLY A 1 96 ? -23.202 14.796 26.791 1.00 96.75 96 GLY A N 1
ATOM 731 C CA . GLY A 1 96 ? -23.932 13.539 26.961 1.00 96.75 96 GLY A CA 1
ATOM 732 C C . GLY A 1 96 ? -23.059 12.304 26.733 1.00 96.75 96 GLY A C 1
ATOM 733 O O . GLY A 1 96 ? -21.849 12.398 26.519 1.00 96.75 96 GLY A O 1
ATOM 734 N N . THR A 1 97 ? -23.674 11.123 26.791 1.00 98.00 97 THR A N 1
ATOM 735 C CA . THR A 1 97 ? -22.982 9.847 26.559 1.00 98.00 97 THR A CA 1
ATOM 736 C C . THR A 1 97 ? -23.006 9.482 25.077 1.00 98.00 97 THR A C 1
ATOM 738 O O . THR A 1 97 ? -24.074 9.301 24.491 1.00 98.00 97 THR A O 1
ATOM 741 N N . VAL A 1 98 ? -21.825 9.312 24.488 1.00 97.88 98 VAL A N 1
ATOM 742 C CA . VAL A 1 98 ? -21.637 8.837 23.115 1.00 97.88 98 VAL A CA 1
ATOM 743 C C . VAL A 1 98 ? -21.452 7.326 23.127 1.00 97.88 98 VAL A C 1
ATOM 745 O O . VAL A 1 98 ? -20.571 6.802 23.809 1.00 97.88 98 VAL A O 1
ATOM 748 N N . LYS A 1 99 ? -22.273 6.616 22.352 1.00 98.12 99 LYS A N 1
ATOM 749 C CA . LYS A 1 99 ? -22.101 5.183 22.086 1.00 98.12 99 LYS A CA 1
ATOM 750 C C . LYS A 1 99 ? -21.283 5.024 20.818 1.00 98.12 99 LYS A C 1
ATOM 752 O O . LYS A 1 99 ? -21.609 5.641 19.811 1.00 98.12 99 LYS A O 1
ATOM 757 N N . THR A 1 100 ? -20.236 4.209 20.863 1.00 98.00 100 THR A N 1
ATOM 758 C CA . THR A 1 100 ? -19.374 3.970 19.701 1.00 98.00 100 THR A CA 1
ATOM 759 C C . THR A 1 100 ? -18.698 2.599 19.759 1.00 98.00 100 THR A C 1
ATOM 761 O O . THR A 1 100 ? -18.917 1.817 20.686 1.00 98.00 100 THR A O 1
ATOM 764 N N . ASN A 1 101 ? -17.886 2.278 18.757 1.00 97.44 101 ASN A N 1
ATOM 765 C CA . ASN A 1 101 ? -17.082 1.066 18.691 1.00 97.44 101 ASN A CA 1
ATOM 766 C C . ASN A 1 101 ? -15.802 1.286 17.864 1.00 97.44 101 ASN A C 1
ATOM 768 O O . ASN A 1 101 ? -15.638 2.311 17.204 1.00 97.44 101 ASN A O 1
ATOM 772 N N . MET A 1 102 ? -14.888 0.311 17.879 1.00 95.81 102 MET A N 1
ATOM 773 C CA . MET A 1 102 ? -13.614 0.411 17.154 1.00 95.81 102 MET A CA 1
ATOM 774 C C . MET A 1 102 ? -13.764 0.565 15.630 1.00 95.81 102 MET A C 1
ATOM 776 O O . MET A 1 102 ? -12.832 1.044 14.990 1.00 95.81 102 MET A O 1
ATOM 780 N N . GLN A 1 103 ? -14.893 0.171 15.034 1.00 94.94 103 GLN A N 1
ATOM 781 C CA . GLN A 1 103 ? -15.146 0.369 13.604 1.00 94.94 103 GLN A CA 1
ATOM 782 C C . GLN A 1 103 ? -15.476 1.836 13.305 1.00 94.94 103 GLN A C 1
ATOM 784 O O . GLN A 1 103 ? -14.908 2.400 12.375 1.00 94.94 103 GLN A O 1
ATOM 789 N N . GLU A 1 104 ? -16.338 2.463 14.107 1.00 96.31 104 GLU A N 1
ATOM 790 C CA . GLU A 1 104 ? -16.705 3.875 13.957 1.00 96.31 104 GLU A CA 1
ATOM 791 C C . GLU A 1 104 ? -15.523 4.812 14.266 1.00 96.31 104 GLU A C 1
ATOM 793 O O . GLU A 1 104 ? -15.211 5.691 13.465 1.00 96.31 104 GLU A O 1
ATOM 798 N N . VAL A 1 105 ? -14.796 4.596 15.372 1.00 95.94 105 VAL A N 1
ATOM 799 C CA . VAL A 1 105 ? -13.680 5.488 15.766 1.00 95.94 105 VAL A CA 1
ATOM 800 C C . VAL A 1 105 ? -12.524 5.492 14.762 1.00 95.94 105 VAL A C 1
ATOM 802 O O . VAL A 1 105 ? -11.806 6.485 14.673 1.00 95.94 105 VAL A O 1
ATOM 805 N N . ARG A 1 106 ? -12.355 4.433 13.954 1.00 93.19 106 ARG A N 1
ATOM 806 C CA . ARG A 1 106 ? -11.361 4.401 12.864 1.00 93.19 106 ARG A CA 1
ATOM 807 C C . ARG A 1 106 ? -11.598 5.482 11.814 1.00 93.19 106 ARG A C 1
ATOM 809 O O . ARG A 1 106 ? -10.638 5.904 11.174 1.00 93.19 106 ARG A O 1
ATOM 816 N N . ALA A 1 107 ? -12.830 5.973 11.667 1.00 92.50 107 ALA A N 1
ATOM 817 C CA . ALA A 1 107 ? -13.120 7.097 10.783 1.00 92.50 107 ALA A CA 1
ATOM 818 C C . ALA A 1 107 ? -12.328 8.362 11.168 1.00 92.50 107 ALA A C 1
ATOM 820 O O . ALA A 1 107 ? -12.076 9.196 10.304 1.00 92.50 107 ALA A O 1
ATOM 821 N N . LEU A 1 108 ? -11.881 8.479 12.427 1.00 93.69 108 LEU A N 1
ATOM 822 C CA . LEU A 1 108 ? -11.085 9.601 12.939 1.00 93.69 108 LEU A CA 1
ATOM 823 C C . LEU A 1 108 ? -9.569 9.452 12.707 1.00 93.69 108 LEU A C 1
ATOM 825 O O . LEU A 1 108 ? -8.819 10.363 13.048 1.00 93.69 108 LEU A O 1
ATOM 829 N N . CYS A 1 109 ? -9.088 8.335 12.148 1.00 87.62 109 CYS A N 1
ATOM 830 C CA . CYS A 1 109 ? -7.649 8.066 11.998 1.00 87.62 109 CYS A CA 1
ATOM 831 C C . CYS A 1 109 ? -6.966 8.820 10.842 1.00 87.62 109 CYS A C 1
ATOM 833 O O . CYS A 1 109 ? -5.762 8.660 10.654 1.00 87.62 109 CYS A O 1
ATOM 835 N N . LYS A 1 110 ? -7.694 9.628 10.058 1.00 84.00 110 LYS A N 1
ATOM 836 C CA . LYS A 1 110 ? -7.094 10.414 8.967 1.00 84.00 110 LYS A CA 1
ATOM 837 C C . LYS A 1 110 ? -6.102 11.437 9.541 1.00 84.00 110 LYS A C 1
ATOM 839 O O . LYS A 1 110 ? -6.484 12.229 10.404 1.00 84.00 110 LYS A O 1
ATOM 844 N N . LEU A 1 111 ? -4.858 11.414 9.047 1.00 71.50 111 LEU A N 1
ATOM 845 C CA . LEU A 1 111 ? -3.743 12.222 9.566 1.00 71.50 111 LEU A CA 1
ATOM 846 C C . LEU A 1 111 ? -4.055 13.729 9.556 1.00 71.50 111 LEU A C 1
ATOM 848 O O . LEU A 1 111 ? -3.876 14.384 10.581 1.00 71.50 111 LEU A O 1
ATOM 852 N N . ASP A 1 112 ? -4.645 14.233 8.468 1.00 80.88 112 ASP A N 1
ATOM 853 C CA . ASP A 1 112 ? -4.890 15.669 8.251 1.00 80.88 112 ASP A CA 1
ATOM 854 C C . ASP A 1 112 ? -6.372 16.065 8.359 1.00 80.88 112 ASP A C 1
ATOM 856 O O . ASP A 1 112 ? -6.898 16.884 7.605 1.00 80.88 112 ASP A O 1
ATOM 860 N N . MET A 1 113 ? -7.097 15.458 9.299 1.00 89.31 113 MET A N 1
ATOM 861 C CA . MET A 1 113 ? -8.501 15.799 9.535 1.00 89.31 113 MET A CA 1
ATOM 862 C C . MET A 1 113 ? -8.647 17.154 10.250 1.00 89.31 113 MET A C 1
ATOM 864 O O . MET A 1 113 ? -8.132 17.335 11.358 1.00 89.31 113 MET A O 1
ATOM 868 N N . ALA A 1 114 ? -9.418 18.074 9.659 1.00 92.19 114 ALA A N 1
ATOM 869 C CA . ALA A 1 114 ? -9.829 19.323 10.306 1.00 92.19 114 ALA A CA 1
ATOM 870 C C . ALA A 1 114 ? -10.661 19.057 11.577 1.00 92.19 114 ALA A C 1
ATOM 872 O O . ALA A 1 114 ? -11.407 18.079 11.653 1.00 92.19 114 ALA A O 1
ATOM 873 N N . GLU A 1 115 ? -10.559 19.930 12.579 1.00 92.12 115 GLU A N 1
ATOM 874 C CA . GLU A 1 115 ? -11.234 19.737 13.872 1.00 92.12 115 GLU A CA 1
ATOM 875 C C . GLU A 1 115 ? -12.765 19.732 13.734 1.00 92.12 115 GLU A C 1
ATOM 877 O O . GLU A 1 115 ? -13.443 18.920 14.362 1.00 92.12 115 GLU A O 1
ATOM 882 N N . GLU A 1 116 ? -13.325 20.559 12.849 1.00 94.19 116 GLU A N 1
ATOM 883 C CA . GLU A 1 116 ? -14.766 20.604 12.584 1.00 94.19 116 GLU A CA 1
ATOM 884 C C . GLU A 1 116 ? -15.276 19.302 11.949 1.00 94.19 116 GLU A C 1
ATOM 886 O O . GLU A 1 116 ? -16.381 18.848 12.257 1.00 94.19 116 GLU A O 1
ATOM 891 N N . GLU A 1 117 ? -14.475 18.683 11.075 1.00 95.44 117 GLU A N 1
ATOM 892 C CA . GLU A 1 117 ? -14.761 17.365 10.497 1.00 95.44 117 GLU A CA 1
ATOM 893 C C . GLU A 1 117 ? -14.731 16.288 11.580 1.00 95.44 117 GLU A C 1
ATOM 895 O O . GLU A 1 117 ? -15.677 15.510 11.713 1.00 95.44 117 GLU A O 1
ATOM 900 N N . ARG A 1 118 ? -13.676 16.290 12.403 1.00 95.06 118 ARG A N 1
ATOM 901 C CA . ARG A 1 118 ? -13.493 15.345 13.509 1.00 95.06 118 ARG A CA 1
ATOM 902 C C . ARG A 1 118 ? -14.667 15.389 14.475 1.00 95.06 118 ARG A C 1
ATOM 904 O O . ARG A 1 118 ? -15.210 14.347 14.839 1.00 95.06 118 ARG A O 1
ATOM 911 N N . LEU A 1 119 ? -15.091 16.594 14.847 1.00 95.94 119 LEU A N 1
ATOM 912 C CA . LEU A 1 119 ? -16.238 16.814 15.718 1.00 95.94 119 LEU A CA 1
ATOM 913 C C . LEU A 1 119 ? -17.543 16.324 15.081 1.00 95.94 119 LEU A C 1
ATOM 915 O O . LEU A 1 119 ? -18.368 15.713 15.763 1.00 95.94 119 LEU A O 1
ATOM 919 N N . ARG A 1 120 ? -17.734 16.555 13.777 1.00 97.00 120 ARG A N 1
ATOM 920 C CA . ARG A 1 120 ? -18.924 16.090 13.051 1.00 97.00 120 ARG A CA 1
ATOM 921 C C . ARG A 1 120 ? -19.006 14.567 13.006 1.00 97.00 120 ARG A C 1
ATOM 923 O O . ARG A 1 120 ? -20.077 14.025 13.265 1.00 97.00 120 ARG A O 1
ATOM 930 N N . ILE A 1 121 ? -17.894 13.893 12.707 1.00 97.12 121 ILE A N 1
ATOM 931 C CA . ILE A 1 121 ? -17.810 12.426 12.691 1.00 97.12 121 ILE A CA 1
ATOM 932 C C . ILE A 1 121 ? -18.033 11.869 14.099 1.00 97.12 121 ILE A C 1
ATOM 934 O O . ILE A 1 121 ? -18.837 10.965 14.281 1.00 97.12 121 ILE A O 1
ATOM 938 N N . PHE A 1 122 ? -17.385 12.437 15.116 1.00 97.12 122 PHE A N 1
ATOM 939 C CA . PHE A 1 122 ? -17.557 11.981 16.496 1.00 97.12 122 PHE A CA 1
ATOM 940 C C . PHE A 1 122 ? -19.022 12.054 16.956 1.00 97.12 122 PHE A C 1
ATOM 942 O O . PHE A 1 122 ? -19.533 11.129 17.583 1.00 97.12 122 PHE A O 1
ATOM 949 N N . ARG A 1 123 ? -19.731 13.131 16.593 1.00 96.25 123 ARG A N 1
ATOM 950 C CA . ARG A 1 123 ? -21.159 13.307 16.903 1.00 96.25 123 ARG A CA 1
ATOM 951 C C . ARG A 1 123 ? -22.093 12.424 16.071 1.00 96.25 123 ARG A C 1
ATOM 953 O O . ARG A 1 123 ? -23.264 12.314 16.423 1.00 96.25 123 ARG A O 1
ATOM 960 N N . SER A 1 124 ? -21.618 11.822 14.980 1.00 96.69 124 SER A N 1
ATOM 961 C CA . SER A 1 124 ? -22.426 10.913 14.158 1.00 96.69 124 SER A CA 1
ATOM 962 C C . SER A 1 124 ? -22.373 9.461 14.632 1.00 96.69 124 SER A C 1
ATOM 964 O O . SER A 1 124 ? -23.130 8.635 14.122 1.00 96.69 124 SER A O 1
ATOM 966 N N . PHE A 1 125 ? -21.517 9.146 15.609 1.00 97.75 125 PHE A N 1
ATOM 967 C CA . PHE A 1 125 ? -21.400 7.804 16.165 1.00 97.75 125 PHE A CA 1
ATOM 968 C C . PHE A 1 125 ? -22.711 7.314 16.769 1.00 97.75 125 PHE A C 1
ATOM 970 O O . PHE A 1 125 ? -23.428 8.030 17.470 1.00 97.75 125 PHE A O 1
ATOM 977 N N . THR A 1 126 ? -23.012 6.051 16.490 1.00 96.25 126 THR A N 1
ATOM 978 C CA . THR A 1 126 ? -24.239 5.384 16.931 1.00 96.25 126 THR A CA 1
ATOM 979 C C . THR A 1 126 ? -23.949 4.167 17.802 1.00 96.25 126 THR A C 1
ATOM 981 O O . THR A 1 126 ? -24.858 3.631 18.440 1.00 96.25 126 THR A O 1
ATOM 984 N N . GLY A 1 127 ? -22.700 3.689 17.806 1.00 94.94 127 GLY A N 1
ATOM 985 C CA . GLY A 1 127 ? -22.306 2.420 18.407 1.00 94.94 127 GLY A CA 1
ATOM 986 C C . GLY A 1 127 ? -22.752 1.208 17.600 1.00 94.94 127 GLY A C 1
ATOM 987 O O . GLY A 1 127 ? -22.488 0.077 18.013 1.00 94.94 127 GLY A O 1
ATOM 988 N N . ARG A 1 128 ? -23.400 1.400 16.445 1.00 93.75 128 ARG A N 1
ATOM 989 C CA . ARG A 1 128 ? -23.868 0.298 15.613 1.00 93.75 128 ARG A CA 1
ATOM 990 C C . ARG A 1 128 ? -22.680 -0.354 14.919 1.00 93.75 128 ARG A C 1
ATOM 992 O O . ARG A 1 128 ? -21.991 0.265 14.118 1.00 93.75 128 ARG A O 1
ATOM 999 N N . TYR A 1 129 ? -22.471 -1.633 15.202 1.00 92.50 129 TYR A N 1
ATOM 1000 C CA . TYR A 1 129 ? -21.583 -2.454 14.394 1.00 92.50 129 TYR A CA 1
ATOM 1001 C C . TYR A 1 129 ? -22.241 -2.747 13.046 1.00 92.50 129 TYR A C 1
ATOM 1003 O O . TYR A 1 129 ? -23.397 -3.182 12.983 1.00 92.50 129 TYR A O 1
ATOM 1011 N N . VAL A 1 130 ? -21.491 -2.523 11.974 1.00 90.81 130 VAL A N 1
ATOM 1012 C CA . VAL A 1 130 ? -21.855 -2.948 10.628 1.00 90.81 130 VAL A CA 1
ATOM 1013 C C . VAL A 1 130 ? -20.941 -4.121 10.286 1.00 90.81 130 VAL A C 1
ATOM 1015 O O . VAL A 1 130 ? -19.741 -3.906 10.108 1.00 90.81 130 VAL A O 1
ATOM 1018 N N . PRO A 1 131 ? -21.461 -5.361 10.213 1.00 86.94 131 PRO A N 1
ATOM 1019 C CA . PRO A 1 131 ? -20.663 -6.494 9.773 1.00 86.94 131 PRO A CA 1
ATOM 1020 C C . PRO A 1 131 ? -19.965 -6.161 8.453 1.00 86.94 131 PRO A C 1
ATOM 1022 O O . PRO A 1 131 ? -20.616 -5.582 7.575 1.00 86.94 131 PRO A O 1
ATOM 1025 N N . PRO A 1 132 ? -18.667 -6.479 8.299 1.00 80.81 132 PRO A N 1
ATOM 1026 C CA . PRO A 1 132 ? -18.026 -6.333 7.006 1.00 80.81 132 PRO A CA 1
ATOM 1027 C C . PRO A 1 132 ? -18.840 -7.142 5.999 1.00 80.81 132 PRO A C 1
ATOM 1029 O O . PRO A 1 132 ? -19.237 -8.277 6.278 1.00 80.81 132 PRO A O 1
ATOM 1032 N N . VAL A 1 133 ? -19.127 -6.539 4.848 1.00 78.50 133 VAL A N 1
ATOM 1033 C CA . VAL A 1 133 ? -19.716 -7.282 3.737 1.00 78.50 133 VAL A CA 1
ATOM 1034 C C . VAL A 1 133 ? -18.696 -8.362 3.379 1.00 78.50 133 VAL A C 1
ATOM 1036 O O . VAL A 1 133 ? -17.544 -8.006 3.116 1.00 78.50 133 VAL A O 1
ATOM 1039 N N . PRO A 1 134 ? -19.051 -9.661 3.431 1.00 73.06 134 PRO A N 1
ATOM 1040 C CA . PRO A 1 134 ? -18.131 -10.709 3.020 1.00 73.06 134 PRO A CA 1
ATOM 1041 C C . PRO A 1 134 ? -17.632 -10.384 1.616 1.00 73.06 134 PRO A C 1
ATOM 1043 O O . PRO A 1 134 ? -18.451 -10.130 0.730 1.00 73.06 134 PRO A O 1
ATOM 1046 N N . ARG A 1 135 ? -16.308 -10.363 1.418 1.00 68.00 135 ARG A N 1
ATOM 1047 C CA . ARG A 1 135 ? -15.755 -10.259 0.068 1.00 68.00 135 ARG A CA 1
ATOM 1048 C C . ARG A 1 135 ? -16.353 -11.404 -0.742 1.00 68.00 135 ARG A C 1
ATOM 1050 O O . ARG A 1 135 ? -16.311 -12.561 -0.313 1.00 68.00 135 ARG A O 1
ATOM 1057 N N . THR A 1 136 ? -16.977 -11.082 -1.872 1.00 70.94 136 THR A N 1
ATOM 1058 C CA . THR A 1 136 ? -17.372 -12.110 -2.832 1.00 70.94 136 THR A CA 1
ATOM 1059 C C . THR A 1 136 ? -16.109 -12.880 -3.172 1.00 70.94 136 THR A C 1
ATOM 1061 O O . THR A 1 136 ? -15.105 -12.259 -3.510 1.00 70.94 136 THR A O 1
ATOM 1064 N N . LYS A 1 137 ? -16.135 -14.208 -3.026 1.00 78.38 137 LYS A N 1
ATOM 1065 C CA . LYS A 1 137 ? -14.960 -15.024 -3.323 1.00 78.38 137 LYS A CA 1
ATOM 1066 C C . LYS A 1 137 ? -14.513 -14.711 -4.750 1.00 78.38 137 LYS A C 1
ATOM 1068 O O . LYS A 1 137 ? -15.326 -14.842 -5.668 1.00 78.38 137 LYS A O 1
ATOM 1073 N N . ALA A 1 138 ? -13.261 -14.292 -4.907 1.00 85.44 138 ALA A N 1
ATOM 1074 C CA . ALA A 1 138 ? -12.670 -14.091 -6.215 1.00 85.44 138 ALA A CA 1
ATOM 1075 C C . ALA A 1 138 ? -12.806 -15.384 -7.027 1.00 85.44 138 ALA A C 1
ATOM 1077 O O . ALA A 1 138 ? -12.615 -16.492 -6.513 1.00 85.44 138 ALA A O 1
ATOM 1078 N N . VAL A 1 139 ? -13.225 -15.241 -8.280 1.00 91.38 139 VAL A N 1
ATOM 1079 C CA . VAL A 1 139 ? -13.405 -16.362 -9.203 1.00 91.38 139 VAL A CA 1
ATOM 1080 C C . VAL A 1 139 ? -12.443 -16.207 -10.372 1.00 91.38 139 VAL A C 1
ATOM 1082 O O . VAL A 1 139 ? -12.151 -15.071 -10.761 1.00 91.38 139 VAL A O 1
ATOM 1085 N N . PRO A 1 140 ? -11.969 -17.324 -10.948 1.00 95.75 140 PRO A N 1
ATOM 1086 C CA . PRO A 1 140 ? -11.213 -17.267 -12.184 1.00 95.75 140 PRO A CA 1
ATOM 1087 C C . PRO A 1 140 ? -12.027 -16.617 -13.302 1.00 95.75 140 PRO A C 1
ATOM 1089 O O . PRO A 1 140 ? -13.249 -16.795 -13.369 1.00 95.75 140 PRO A O 1
ATOM 1092 N N . PHE A 1 141 ? -11.353 -15.899 -14.193 1.00 96.38 141 PHE A N 1
ATOM 1093 C CA . PHE A 1 141 ? -11.961 -15.375 -15.412 1.00 96.38 141 PHE A CA 1
ATOM 1094 C C . PHE A 1 141 ? -10.953 -15.332 -16.556 1.00 96.38 141 PHE A C 1
ATOM 1096 O O . PHE A 1 141 ? -9.746 -15.327 -16.336 1.00 96.38 141 PHE A O 1
ATOM 1103 N N . ASP A 1 142 ? -11.462 -15.318 -17.784 1.00 97.31 142 ASP A N 1
ATOM 1104 C CA . ASP A 1 142 ? -10.630 -15.393 -18.979 1.00 97.31 142 ASP A CA 1
ATOM 1105 C C . ASP A 1 142 ? -10.356 -14.009 -19.567 1.00 97.31 142 ASP A C 1
ATOM 1107 O O . ASP A 1 142 ? -11.235 -13.147 -19.641 1.00 97.31 142 ASP A O 1
ATOM 1111 N N . THR A 1 143 ? -9.137 -13.847 -20.063 1.00 97.56 143 THR A N 1
ATOM 1112 C CA . THR A 1 143 ? -8.728 -12.778 -20.973 1.00 97.56 143 THR A CA 1
ATOM 1113 C C . THR A 1 143 ? -8.188 -13.410 -22.253 1.00 97.56 143 THR A C 1
ATOM 1115 O O . THR A 1 143 ? -7.795 -14.582 -22.278 1.00 97.56 143 THR A O 1
ATOM 1118 N N . ARG A 1 144 ? -8.161 -12.655 -23.346 1.00 97.50 144 ARG A N 1
ATOM 1119 C CA . ARG A 1 144 ? -7.609 -13.144 -24.609 1.00 97.50 144 ARG A CA 1
ATOM 1120 C C . ARG A 1 144 ? -6.083 -13.153 -24.603 1.00 97.50 144 ARG A C 1
ATOM 1122 O O . ARG A 1 144 ? -5.502 -14.021 -25.251 1.00 97.50 144 ARG A O 1
ATOM 1129 N N . THR A 1 145 ? -5.442 -12.191 -23.939 1.00 96.62 145 THR A N 1
ATOM 1130 C CA . THR A 1 145 ? -3.977 -12.042 -23.937 1.00 96.62 145 THR A CA 1
ATOM 1131 C C . THR A 1 145 ? -3.286 -12.854 -22.849 1.00 96.62 145 THR A C 1
ATOM 1133 O O . THR A 1 145 ? -2.210 -13.386 -23.110 1.00 96.62 145 THR A O 1
ATOM 1136 N N . LEU A 1 146 ? -3.891 -12.983 -21.664 1.00 97.06 146 LEU A N 1
ATOM 1137 C CA . LEU A 1 146 ? -3.289 -13.648 -20.500 1.00 97.06 146 LEU A CA 1
ATOM 1138 C C . LEU A 1 146 ? -3.898 -15.030 -20.208 1.00 97.06 146 LEU A C 1
ATOM 1140 O O . LEU A 1 146 ? -3.439 -15.735 -19.315 1.00 97.06 146 LEU A O 1
ATOM 1144 N N . GLY A 1 147 ? -4.928 -15.438 -20.954 1.00 96.44 147 GLY A N 1
ATOM 1145 C CA . GLY A 1 147 ? -5.641 -16.690 -20.712 1.00 96.44 147 GLY A CA 1
ATOM 1146 C C . GLY A 1 147 ? -6.504 -16.631 -19.451 1.00 96.44 147 GLY A C 1
ATOM 1147 O O . GLY A 1 147 ? -7.064 -15.582 -19.121 1.00 96.44 147 GLY A O 1
ATOM 1148 N N . THR A 1 148 ? -6.648 -17.771 -18.772 1.00 96.94 148 THR A N 1
ATOM 1149 C CA . THR A 1 148 ? -7.447 -17.879 -17.545 1.00 96.94 148 THR A CA 1
ATOM 1150 C C . THR A 1 148 ? -6.667 -17.348 -16.351 1.00 96.94 148 THR A C 1
ATOM 1152 O O . THR A 1 148 ? -5.691 -17.957 -15.921 1.00 96.94 148 THR A O 1
ATOM 1155 N N . LEU A 1 149 ? -7.159 -16.258 -15.777 1.00 96.81 149 LEU A N 1
ATOM 1156 C CA . LEU A 1 149 ? -6.618 -15.642 -14.579 1.00 96.81 149 LEU A CA 1
ATOM 1157 C C . LEU A 1 149 ? -7.110 -16.381 -13.336 1.00 96.81 149 LEU A C 1
ATOM 1159 O O . LEU A 1 149 ? -8.320 -16.540 -13.152 1.00 96.81 149 LEU A O 1
ATOM 1163 N N . GLN A 1 150 ? -6.190 -16.828 -12.485 1.00 95.81 150 GLN A N 1
ATOM 1164 C CA . GLN A 1 150 ? -6.506 -17.551 -11.252 1.00 95.81 150 GLN A CA 1
ATOM 1165 C C . GLN A 1 150 ? -6.439 -16.609 -10.054 1.00 95.81 150 GLN A C 1
ATOM 1167 O O . GLN A 1 150 ? -5.445 -15.908 -9.918 1.00 95.81 150 GLN A O 1
ATOM 1172 N N . PRO A 1 151 ? -7.450 -16.581 -9.173 1.00 94.12 151 PRO A N 1
ATOM 1173 C CA . PRO A 1 151 ? -7.330 -15.835 -7.938 1.00 94.12 151 PRO A CA 1
ATOM 1174 C C . PRO A 1 151 ? -6.302 -16.497 -7.017 1.00 94.12 151 PRO A C 1
ATOM 1176 O O . PRO A 1 151 ? -6.229 -17.729 -6.950 1.00 94.12 151 PRO A O 1
ATOM 1179 N N . ASP A 1 152 ? -5.563 -15.681 -6.277 1.00 89.56 152 ASP A N 1
ATOM 1180 C CA . ASP A 1 152 ? -4.681 -16.145 -5.213 1.00 89.56 152 ASP A CA 1
ATOM 1181 C C . ASP A 1 152 ? -5.478 -16.769 -4.047 1.00 89.56 152 ASP A C 1
ATOM 1183 O O . ASP A 1 152 ? -6.716 -16.832 -4.036 1.00 89.56 152 ASP A O 1
ATOM 1187 N N . GLU A 1 153 ? -4.769 -17.265 -3.031 1.00 85.12 153 GLU A N 1
ATOM 1188 C CA . GLU A 1 153 ? -5.411 -17.934 -1.895 1.00 85.12 153 GLU A CA 1
ATOM 1189 C C . GLU A 1 153 ? -6.310 -16.999 -1.064 1.00 85.12 153 GLU A C 1
ATOM 1191 O O . GLU A 1 153 ? -7.278 -17.464 -0.447 1.00 85.12 153 GLU A O 1
ATOM 1196 N N . TYR A 1 154 ? -6.023 -15.693 -1.077 1.00 82.44 154 TYR A N 1
ATOM 1197 C CA . TYR A 1 154 ? -6.770 -14.671 -0.343 1.00 82.44 154 TYR A CA 1
ATOM 1198 C C . TYR A 1 154 ? -7.916 -14.063 -1.169 1.00 82.44 154 TYR A C 1
ATOM 1200 O O . TYR A 1 154 ? -8.873 -13.542 -0.590 1.00 82.44 154 TYR A O 1
ATOM 1208 N N . GLY A 1 155 ? -7.877 -14.213 -2.495 1.00 83.50 155 GLY A N 1
ATOM 1209 C CA . GLY A 1 155 ? -8.818 -13.619 -3.439 1.00 83.50 155 GLY A CA 1
ATOM 1210 C C . GLY A 1 155 ? -8.625 -12.114 -3.626 1.00 83.50 155 GLY A C 1
ATOM 1211 O O . GLY A 1 155 ? -9.589 -11.427 -3.966 1.00 83.50 155 GLY A O 1
ATOM 1212 N N . ASP A 1 156 ? -7.416 -11.623 -3.368 1.00 84.62 156 ASP A N 1
ATOM 1213 C CA . ASP A 1 156 ? -7.042 -10.211 -3.471 1.00 84.62 156 ASP A CA 1
ATOM 1214 C C . ASP A 1 156 ? -6.308 -9.922 -4.787 1.00 84.62 156 ASP A C 1
ATOM 1216 O O . ASP A 1 156 ? -6.348 -8.795 -5.283 1.00 84.62 156 ASP A O 1
ATOM 1220 N N . PHE A 1 157 ? -5.717 -10.954 -5.392 1.00 91.25 157 PHE A N 1
ATOM 1221 C CA . PHE A 1 157 ? -4.994 -10.858 -6.651 1.00 91.25 157 PHE A CA 1
ATOM 1222 C C . PHE A 1 157 ? -5.430 -11.929 -7.636 1.00 91.25 157 PHE A C 1
ATOM 1224 O O . PHE A 1 157 ? -5.927 -12.987 -7.252 1.00 91.25 157 PHE A O 1
ATOM 1231 N N . TRP A 1 158 ? -5.203 -11.652 -8.915 1.00 95.56 158 TRP A N 1
ATOM 1232 C CA . TRP A 1 158 ? -5.299 -12.632 -9.983 1.00 95.56 158 TRP A CA 1
ATOM 1233 C C . TRP A 1 158 ? -3.932 -12.832 -10.616 1.00 95.56 158 TRP A C 1
ATOM 1235 O O . TRP A 1 158 ? -3.247 -11.867 -10.933 1.00 95.56 158 TRP A O 1
ATOM 1245 N N . GLU A 1 159 ? -3.561 -14.082 -10.832 1.00 96.31 159 GLU A N 1
ATOM 1246 C CA . GLU A 1 159 ? -2.303 -14.484 -11.442 1.00 96.31 159 GLU A CA 1
ATOM 1247 C C . GLU A 1 159 ? -2.569 -15.037 -12.842 1.00 96.31 159 GLU A C 1
ATOM 1249 O O . GLU A 1 159 ? -3.530 -15.784 -13.067 1.00 96.31 159 GLU A O 1
ATOM 1254 N N . ALA A 1 160 ? -1.707 -14.669 -13.787 1.00 96.94 160 ALA A N 1
ATOM 1255 C CA . ALA A 1 160 ? -1.630 -15.310 -15.090 1.00 96.94 160 ALA A CA 1
ATOM 1256 C C . ALA A 1 160 ? -0.361 -16.157 -15.206 1.00 96.94 160 ALA A C 1
ATOM 1258 O O . ALA A 1 160 ? 0.617 -15.960 -14.482 1.00 96.94 160 ALA A O 1
ATOM 1259 N N . GLU A 1 161 ? -0.351 -17.058 -16.186 1.00 96.44 161 GLU A N 1
ATOM 1260 C CA . GLU A 1 161 ? 0.886 -17.723 -16.590 1.00 96.44 161 GLU A CA 1
ATOM 1261 C C . GLU A 1 161 ? 1.923 -16.690 -17.071 1.00 96.44 161 GLU A C 1
ATOM 1263 O O . GLU A 1 161 ? 1.548 -15.699 -17.712 1.00 96.44 161 GLU A O 1
ATOM 1268 N N . PRO A 1 162 ? 3.226 -16.913 -16.813 1.00 97.62 162 PRO A N 1
ATOM 1269 C CA . PRO A 1 162 ? 4.269 -16.006 -17.263 1.00 97.62 162 PRO A CA 1
ATOM 1270 C C . PRO A 1 162 ? 4.238 -15.758 -18.773 1.00 97.62 162 PRO A C 1
ATOM 1272 O O . PRO A 1 162 ? 4.048 -16.681 -19.572 1.00 97.62 162 PRO A O 1
ATOM 1275 N N . ILE A 1 163 ? 4.488 -14.511 -19.169 1.00 97.44 163 ILE A N 1
ATOM 1276 C CA . ILE A 1 163 ? 4.458 -14.082 -20.568 1.00 97.44 163 ILE A CA 1
ATOM 1277 C C . ILE A 1 163 ? 5.818 -13.558 -21.019 1.00 97.44 163 ILE A C 1
ATOM 1279 O O . ILE A 1 163 ? 6.514 -12.863 -20.282 1.00 97.44 163 ILE A O 1
ATOM 1283 N N . ALA A 1 164 ? 6.200 -13.886 -22.253 1.00 97.94 164 ALA A N 1
ATOM 1284 C CA . ALA A 1 164 ? 7.405 -13.349 -22.872 1.00 97.94 164 ALA A CA 1
ATOM 1285 C C . ALA A 1 164 ? 7.207 -11.870 -23.226 1.00 97.94 164 ALA A C 1
ATOM 1287 O O . ALA A 1 164 ? 6.269 -11.523 -23.946 1.00 97.94 164 ALA A O 1
ATOM 1288 N N . VAL A 1 165 ? 8.115 -11.013 -22.763 1.00 97.25 165 VAL A N 1
ATOM 1289 C CA . VAL A 1 165 ? 8.024 -9.556 -22.894 1.00 97.25 165 VAL A CA 1
ATOM 1290 C C . VAL A 1 165 ? 9.023 -9.051 -23.935 1.00 97.25 165 VAL A C 1
ATOM 1292 O O . VAL A 1 165 ? 10.225 -9.014 -23.659 1.00 97.25 165 VAL A O 1
ATOM 1295 N N . PRO A 1 166 ? 8.579 -8.622 -25.134 1.00 97.56 166 PRO A N 1
ATOM 1296 C CA . PRO A 1 166 ? 9.496 -8.179 -26.187 1.00 97.56 166 PRO A CA 1
ATOM 1297 C C . PRO A 1 166 ? 10.292 -6.918 -25.827 1.00 97.56 166 PRO A C 1
ATOM 1299 O O . PRO A 1 166 ? 11.398 -6.735 -26.333 1.00 97.56 166 PRO A O 1
ATOM 1302 N N . PHE A 1 167 ? 9.778 -6.084 -24.918 1.00 96.81 167 PHE A N 1
ATOM 1303 C CA . PHE A 1 167 ? 10.505 -4.950 -24.339 1.00 96.81 167 PHE A CA 1
ATOM 1304 C C . PHE A 1 167 ? 11.821 -5.379 -23.661 1.00 96.81 167 PHE A C 1
ATOM 1306 O O . PHE A 1 167 ? 12.817 -4.667 -23.748 1.00 96.81 167 PHE A O 1
ATOM 1313 N N . PHE A 1 168 ? 11.850 -6.576 -23.063 1.00 96.62 168 PHE A N 1
ATOM 1314 C CA . PHE A 1 168 ? 13.027 -7.201 -22.451 1.00 96.62 168 PHE A CA 1
ATOM 1315 C C . PHE A 1 168 ? 13.527 -8.404 -23.262 1.00 96.62 168 PHE A C 1
ATOM 1317 O O . PHE A 1 168 ? 13.893 -9.436 -22.707 1.00 96.62 168 PHE A O 1
ATOM 1324 N N . ASP A 1 169 ? 13.517 -8.291 -24.593 1.00 96.31 169 ASP A N 1
ATOM 1325 C CA . ASP A 1 169 ? 14.062 -9.303 -25.510 1.00 96.31 169 ASP A CA 1
ATOM 1326 C C . ASP A 1 169 ? 13.451 -10.709 -25.324 1.00 96.31 169 ASP A C 1
ATOM 1328 O O . ASP A 1 169 ? 14.089 -11.731 -25.577 1.00 96.31 169 ASP A O 1
ATOM 1332 N N . GLY A 1 170 ? 12.182 -10.764 -24.902 1.00 97.12 170 GLY A N 1
ATOM 1333 C CA . GLY A 1 170 ? 11.443 -12.005 -24.682 1.00 97.12 170 GLY A CA 1
ATOM 1334 C C . GLY A 1 170 ? 11.612 -12.607 -23.288 1.00 97.12 170 GLY A C 1
ATOM 1335 O O . GLY A 1 170 ? 11.223 -13.760 -23.099 1.00 97.12 170 GLY A O 1
ATOM 1336 N N . LEU A 1 171 ? 12.157 -11.858 -22.321 1.00 97.50 171 LEU A N 1
ATOM 1337 C CA . LEU A 1 171 ? 12.172 -12.256 -20.912 1.00 97.50 171 LEU A CA 1
ATOM 1338 C C . LEU A 1 171 ? 10.765 -12.673 -20.466 1.00 97.50 171 LEU A C 1
ATOM 1340 O O . LEU A 1 171 ? 9.797 -11.944 -20.680 1.00 97.50 171 LEU A O 1
ATOM 1344 N N . SER A 1 172 ? 10.658 -13.865 -19.884 1.00 98.12 172 SER A N 1
ATOM 1345 C CA . SER A 1 172 ? 9.391 -14.409 -19.402 1.00 98.12 172 SER A CA 1
ATOM 1346 C C . SER A 1 172 ? 9.122 -13.893 -17.996 1.00 98.12 172 SER A C 1
ATOM 1348 O O . SER A 1 172 ? 9.859 -14.252 -17.080 1.00 98.12 172 SER A O 1
ATOM 1350 N N . LEU A 1 173 ? 8.073 -13.090 -17.826 1.00 98.12 173 LEU A N 1
ATOM 1351 C CA . L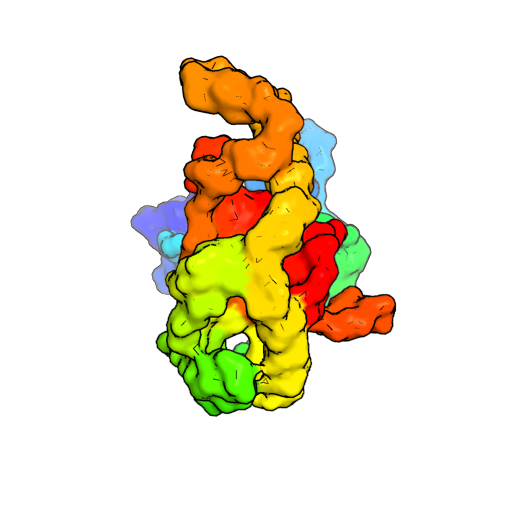EU A 1 173 ? 7.733 -12.461 -16.550 1.00 98.12 173 LEU A CA 1
ATOM 1352 C C . LEU A 1 173 ? 6.389 -12.968 -16.014 1.00 98.12 173 LEU A C 1
ATOM 1354 O O . LEU A 1 173 ? 5.451 -13.104 -16.804 1.00 98.12 173 LEU A O 1
ATOM 1358 N N . PRO A 1 174 ? 6.273 -13.242 -14.700 1.00 97.38 174 PRO A N 1
ATOM 1359 C CA . PRO A 1 174 ? 4.984 -13.473 -14.059 1.00 97.38 174 PRO A CA 1
ATOM 1360 C C . PRO A 1 174 ? 4.105 -12.220 -14.167 1.00 97.38 174 PRO A C 1
ATOM 1362 O O . PRO A 1 174 ? 4.614 -11.096 -14.190 1.00 97.38 174 PRO A O 1
ATOM 1365 N N . VAL A 1 175 ? 2.789 -12.427 -14.234 1.00 97.69 175 VAL A N 1
ATOM 1366 C CA . VAL A 1 175 ? 1.803 -11.347 -14.347 1.00 97.69 175 VAL A CA 1
ATOM 1367 C C . VAL A 1 175 ? 0.801 -11.451 -13.210 1.00 97.69 175 VAL A C 1
ATOM 1369 O O . VAL A 1 175 ? 0.157 -12.489 -13.044 1.00 97.69 175 VAL A O 1
ATOM 1372 N N . GLN A 1 176 ? 0.641 -10.361 -12.473 1.00 96.38 176 GLN A N 1
ATOM 1373 C CA . GLN A 1 176 ? -0.313 -10.236 -11.382 1.00 96.38 176 GLN A CA 1
ATOM 1374 C C . GLN A 1 176 ? -1.262 -9.067 -11.653 1.00 96.38 176 GLN A C 1
ATOM 1376 O O . GLN A 1 176 ? -0.901 -8.070 -12.275 1.00 96.38 176 GLN A O 1
ATOM 1381 N N . LEU A 1 177 ? -2.513 -9.197 -11.225 1.00 9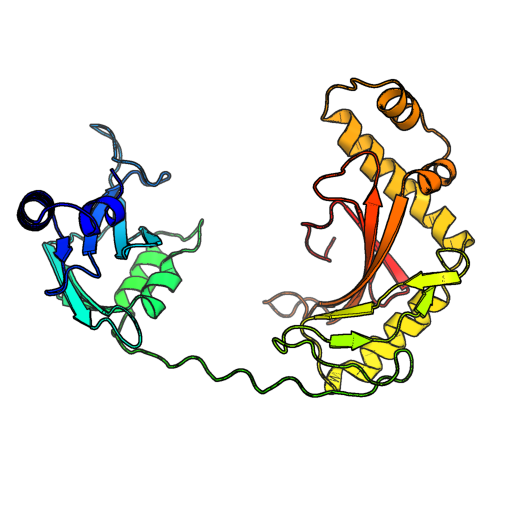5.38 177 LEU A N 1
ATOM 1382 C CA . LEU A 1 177 ? -3.543 -8.183 -11.390 1.00 95.38 177 LEU A CA 1
ATOM 1383 C C . LEU A 1 177 ? -4.227 -7.916 -10.051 1.00 95.38 177 LEU A C 1
ATOM 1385 O O . LEU A 1 177 ? -4.531 -8.851 -9.309 1.00 95.38 177 LEU A O 1
ATOM 1389 N N . MET A 1 178 ? -4.515 -6.647 -9.774 1.00 88.81 178 MET A N 1
ATOM 1390 C CA . MET A 1 178 ? -5.178 -6.199 -8.547 1.00 88.81 178 MET A CA 1
ATOM 1391 C C . MET A 1 178 ? -6.400 -5.341 -8.882 1.00 88.81 178 MET A C 1
ATOM 1393 O O . MET A 1 178 ? -6.384 -4.591 -9.859 1.00 88.81 178 MET A O 1
ATOM 1397 N N . ASP A 1 179 ? -7.455 -5.451 -8.069 1.00 85.50 179 ASP A N 1
ATOM 1398 C CA . ASP A 1 179 ? -8.688 -4.655 -8.190 1.00 85.50 179 ASP A CA 1
ATOM 1399 C C . ASP A 1 179 ? -9.366 -4.740 -9.578 1.00 85.50 179 ASP A C 1
ATOM 1401 O O . ASP A 1 179 ? -9.982 -3.790 -10.068 1.00 85.50 179 ASP A O 1
ATOM 1405 N N . VAL A 1 180 ? -9.276 -5.909 -10.219 1.00 89.19 180 VAL A N 1
ATOM 1406 C CA . VAL A 1 180 ? -9.893 -6.206 -11.521 1.00 89.19 180 VAL A CA 1
ATOM 1407 C C . VAL A 1 180 ? -11.005 -7.245 -11.410 1.00 89.19 180 VAL A C 1
ATOM 1409 O O . VAL A 1 180 ? -11.130 -7.986 -10.437 1.00 89.19 180 VAL A O 1
ATOM 1412 N N . SER A 1 181 ? -11.830 -7.321 -12.449 1.00 90.81 181 SER A N 1
ATOM 1413 C CA . SER A 1 181 ? -12.905 -8.297 -12.577 1.00 90.81 181 SER A CA 1
ATOM 1414 C C . SER A 1 181 ? -13.073 -8.768 -14.022 1.00 90.81 181 SER A C 1
ATOM 1416 O O . SER A 1 181 ? -12.528 -8.187 -14.960 1.00 90.81 181 SER A O 1
ATOM 1418 N N . ALA A 1 182 ? -13.934 -9.769 -14.231 1.00 92.75 182 ALA A N 1
ATOM 1419 C CA . ALA A 1 182 ? -14.309 -10.226 -15.571 1.00 92.75 182 ALA A CA 1
ATOM 1420 C C . ALA A 1 182 ? -14.881 -9.111 -16.474 1.00 92.75 182 ALA A C 1
ATOM 1422 O O . ALA A 1 182 ? -14.821 -9.224 -17.697 1.00 92.75 182 ALA A O 1
ATOM 1423 N N . ALA A 1 183 ? -15.424 -8.029 -15.901 1.00 93.44 183 ALA A N 1
ATOM 1424 C CA . ALA A 1 183 ? -15.906 -6.882 -16.671 1.00 93.44 183 ALA A CA 1
ATOM 1425 C C . ALA A 1 183 ? -14.762 -6.060 -17.294 1.00 93.44 183 ALA A C 1
ATOM 1427 O O . ALA A 1 183 ? -14.974 -5.380 -18.298 1.00 93.44 183 ALA A O 1
ATOM 1428 N N . ASP A 1 184 ? -13.554 -6.151 -16.735 1.00 94.31 184 ASP A N 1
ATOM 1429 C CA . ASP A 1 184 ? -12.376 -5.396 -17.160 1.00 94.31 184 ASP A CA 1
ATOM 1430 C C . ASP A 1 184 ? -11.560 -6.139 -18.240 1.00 94.31 184 ASP A C 1
ATOM 1432 O O . ASP A 1 184 ? -10.637 -5.567 -18.819 1.00 94.31 184 ASP A O 1
ATOM 1436 N N . ALA A 1 185 ? -11.922 -7.388 -18.573 1.00 96.44 185 ALA A N 1
ATOM 1437 C CA . ALA A 1 185 ? -11.161 -8.267 -19.469 1.00 96.44 185 ALA A CA 1
ATOM 1438 C C . ALA A 1 185 ? -10.812 -7.621 -20.822 1.00 96.44 185 ALA A C 1
ATOM 1440 O O . ALA A 1 185 ? -9.676 -7.710 -21.277 1.00 96.44 185 ALA A O 1
ATOM 1441 N N . SER A 1 186 ? -11.753 -6.898 -21.443 1.00 96.69 186 SER A N 1
ATOM 1442 C CA . SER A 1 186 ? -11.492 -6.223 -22.724 1.00 96.69 186 SER A CA 1
ATOM 1443 C C . SER A 1 186 ? -10.503 -5.059 -22.604 1.00 96.69 186 SER A C 1
ATOM 1445 O O . SER A 1 186 ? -9.793 -4.777 -23.569 1.00 96.69 186 SER A O 1
ATOM 1447 N N . ALA A 1 187 ? -10.482 -4.356 -21.470 1.00 96.31 187 ALA A N 1
ATOM 1448 C CA . ALA A 1 187 ? -9.554 -3.252 -21.237 1.00 96.31 187 ALA A CA 1
ATOM 1449 C C . ALA A 1 187 ? -8.149 -3.784 -20.918 1.00 96.31 187 ALA A C 1
ATOM 1451 O O . ALA A 1 187 ? -7.164 -3.257 -21.433 1.00 96.31 187 ALA A O 1
ATOM 1452 N N . ILE A 1 188 ? -8.075 -4.872 -20.144 1.00 97.75 188 ILE A N 1
ATOM 1453 C CA . ILE A 1 188 ? -6.839 -5.619 -19.881 1.00 97.75 188 ILE A CA 1
ATOM 1454 C C . ILE A 1 188 ? -6.244 -6.131 -21.194 1.00 97.75 188 ILE A C 1
ATOM 1456 O O . ILE A 1 188 ? -5.070 -5.895 -21.465 1.00 97.75 188 ILE A O 1
ATOM 1460 N N . ASP A 1 189 ? -7.060 -6.761 -22.046 1.00 98.31 189 ASP A N 1
ATOM 1461 C CA . ASP A 1 189 ? -6.627 -7.241 -23.359 1.00 98.31 189 ASP A CA 1
ATOM 1462 C C . ASP A 1 189 ? -6.042 -6.111 -24.208 1.00 98.31 189 ASP A C 1
ATOM 1464 O O . ASP A 1 189 ? -4.946 -6.256 -24.743 1.00 98.31 189 ASP A O 1
ATOM 1468 N N . ALA A 1 190 ? -6.738 -4.975 -24.306 1.00 98.06 190 ALA A N 1
ATOM 1469 C CA . ALA A 1 190 ? -6.269 -3.836 -25.089 1.00 98.06 190 ALA A CA 1
ATOM 1470 C C . ALA A 1 190 ? -4.929 -3.284 -24.567 1.00 98.06 190 ALA A C 1
ATOM 1472 O O . ALA A 1 190 ? -4.018 -3.035 -25.358 1.00 98.06 190 ALA A O 1
ATOM 1473 N N . ALA A 1 191 ? -4.788 -3.136 -23.246 1.00 98.06 191 ALA A N 1
ATOM 1474 C CA . ALA A 1 191 ? -3.553 -2.657 -22.635 1.00 98.06 191 ALA A CA 1
ATOM 1475 C C . ALA A 1 191 ? -2.394 -3.642 -22.842 1.00 98.06 191 ALA A C 1
ATOM 1477 O O . ALA A 1 191 ? -1.318 -3.245 -23.283 1.00 98.06 191 ALA A O 1
ATOM 1478 N N . MET A 1 192 ? -2.617 -4.936 -22.611 1.00 98.31 192 MET A N 1
ATOM 1479 C CA . MET A 1 192 ? -1.583 -5.950 -22.811 1.00 98.31 192 MET A CA 1
ATOM 1480 C C . MET A 1 192 ? -1.180 -6.091 -24.278 1.00 98.31 192 MET A C 1
ATOM 1482 O O . MET A 1 192 ? 0.000 -6.243 -24.569 1.00 98.31 192 MET A O 1
ATOM 1486 N N . GLU A 1 193 ? -2.109 -5.984 -25.230 1.00 98.31 193 GLU A N 1
ATOM 1487 C CA . GLU A 1 193 ? -1.753 -5.984 -26.653 1.00 98.31 193 GLU A CA 1
ATOM 1488 C C . GLU A 1 193 ? -0.879 -4.804 -27.052 1.00 98.31 193 GLU A C 1
ATOM 1490 O O . GLU A 1 193 ? 0.014 -4.958 -27.885 1.00 98.31 193 GLU A O 1
ATOM 1495 N N . ASN A 1 194 ? -1.149 -3.624 -26.499 1.00 98.50 194 ASN A N 1
ATOM 1496 C CA . ASN A 1 194 ? -0.312 -2.457 -26.725 1.00 98.50 194 ASN A CA 1
ATOM 1497 C C . ASN A 1 194 ? 1.072 -2.657 -26.105 1.00 98.50 194 ASN A C 1
ATOM 1499 O O . ASN A 1 194 ? 2.077 -2.469 -26.790 1.00 98.50 194 ASN A O 1
ATOM 1503 N N . PHE A 1 195 ? 1.117 -3.125 -24.858 1.00 98.56 195 PHE A N 1
ATOM 1504 C CA . PHE A 1 195 ? 2.362 -3.334 -24.131 1.00 98.56 195 PHE A CA 1
ATOM 1505 C C . PHE A 1 195 ? 3.255 -4.382 -24.799 1.00 98.56 195 PHE A C 1
ATOM 1507 O O . PHE A 1 195 ? 4.442 -4.155 -25.009 1.00 98.56 195 PHE A O 1
ATOM 1514 N N . LEU A 1 196 ? 2.683 -5.505 -25.235 1.00 98.25 196 LEU A N 1
ATOM 1515 C CA . LEU A 1 196 ? 3.427 -6.576 -25.902 1.00 98.25 196 LEU A CA 1
ATOM 1516 C C . LEU A 1 196 ? 3.917 -6.198 -27.312 1.00 98.25 196 LEU A C 1
ATOM 1518 O O . LEU A 1 196 ? 4.692 -6.947 -27.902 1.00 98.25 196 LEU A O 1
ATOM 1522 N N . ARG A 1 197 ? 3.496 -5.055 -27.876 1.00 98.12 197 ARG A N 1
ATOM 1523 C CA . ARG A 1 197 ? 4.095 -4.498 -29.106 1.00 98.12 197 ARG A CA 1
ATOM 1524 C C . ARG A 1 197 ? 5.350 -3.672 -28.829 1.00 98.12 197 ARG A C 1
ATOM 1526 O O . ARG A 1 197 ? 6.133 -3.462 -29.762 1.00 98.12 197 ARG A O 1
ATOM 1533 N N . LEU A 1 198 ? 5.536 -3.205 -27.593 1.00 98.31 198 LEU A N 1
ATOM 1534 C CA . LEU A 1 198 ? 6.742 -2.491 -27.198 1.00 98.31 198 LEU A CA 1
ATOM 1535 C C . LEU A 1 198 ? 7.944 -3.429 -27.296 1.00 98.31 198 LEU A C 1
ATOM 1537 O O . LEU A 1 198 ? 7.868 -4.609 -26.958 1.00 98.31 198 LEU A O 1
ATOM 1541 N N . ASN A 1 199 ? 9.060 -2.904 -27.784 1.00 97.19 199 ASN A N 1
ATOM 1542 C CA . ASN A 1 199 ? 10.262 -3.689 -28.062 1.00 97.19 199 ASN A CA 1
ATOM 1543 C C . ASN A 1 199 ? 11.530 -2.948 -27.610 1.00 97.19 199 ASN A C 1
ATOM 1545 O O . ASN A 1 199 ? 11.457 -1.894 -26.982 1.00 97.19 199 ASN A O 1
ATOM 1549 N N . ALA A 1 200 ? 12.705 -3.477 -27.956 1.00 96.69 200 ALA A N 1
ATOM 1550 C CA . ALA A 1 200 ? 13.994 -2.881 -27.610 1.00 96.69 200 ALA A CA 1
ATOM 1551 C C . ALA A 1 200 ? 14.145 -1.398 -28.027 1.00 96.69 200 ALA A C 1
ATOM 1553 O O . ALA A 1 200 ? 14.836 -0.644 -27.345 1.00 96.69 200 ALA A O 1
ATOM 1554 N N . GLN A 1 201 ? 13.490 -0.945 -29.105 1.00 97.56 201 GLN A N 1
ATOM 1555 C CA . GLN A 1 201 ? 13.489 0.473 -29.482 1.00 97.56 201 GLN A CA 1
ATOM 1556 C C . GLN A 1 201 ? 12.717 1.329 -28.470 1.00 97.56 201 GLN A C 1
ATOM 1558 O O . GLN A 1 201 ? 13.144 2.435 -28.145 1.00 97.56 201 GLN A O 1
ATOM 1563 N N . ASP A 1 202 ? 11.588 0.833 -27.970 1.00 98.19 202 ASP A N 1
ATOM 1564 C CA . ASP A 1 202 ? 10.805 1.517 -26.940 1.00 98.19 202 ASP A CA 1
ATOM 1565 C C . ASP A 1 202 ? 11.516 1.471 -25.586 1.00 98.19 202 ASP A C 1
ATOM 1567 O O . ASP A 1 202 ? 11.478 2.456 -24.850 1.00 98.19 202 ASP A O 1
ATOM 1571 N N . ARG A 1 203 ? 12.263 0.393 -25.308 1.00 97.62 203 ARG A N 1
ATOM 1572 C CA . ARG A 1 203 ? 13.185 0.324 -24.168 1.00 97.62 203 ARG A CA 1
ATOM 1573 C C . ARG A 1 203 ? 14.246 1.422 -24.238 1.00 97.62 203 ARG A C 1
ATOM 1575 O O . ARG A 1 203 ? 14.412 2.160 -23.274 1.00 97.62 203 ARG A O 1
ATOM 1582 N N . SER A 1 204 ? 14.875 1.627 -25.394 1.00 97.88 204 SER A N 1
ATOM 1583 C CA . SER A 1 204 ? 15.824 2.738 -25.585 1.00 97.88 204 SER A CA 1
ATOM 1584 C C . SER A 1 204 ? 15.171 4.119 -25.414 1.00 97.88 204 SER A C 1
ATOM 1586 O O . SER A 1 204 ? 15.756 5.022 -24.821 1.00 97.88 204 SER A O 1
ATOM 1588 N N . ARG A 1 205 ? 13.901 4.286 -25.816 1.00 98.00 205 ARG A N 1
ATOM 1589 C CA . ARG A 1 205 ? 13.139 5.528 -25.558 1.00 98.00 205 ARG A CA 1
ATOM 1590 C C . ARG A 1 205 ? 12.815 5.758 -24.080 1.00 98.00 205 ARG A C 1
ATOM 1592 O O . ARG A 1 205 ? 12.701 6.913 -23.683 1.00 98.00 205 ARG A O 1
ATOM 1599 N N . ALA A 1 206 ? 12.642 4.698 -23.292 1.00 98.06 206 ALA A N 1
ATOM 1600 C CA . ALA A 1 206 ? 12.398 4.782 -21.850 1.00 98.06 206 ALA A CA 1
ATOM 1601 C C . ALA A 1 206 ? 13.688 5.007 -21.042 1.00 98.06 206 ALA A C 1
ATOM 1603 O O . ALA A 1 206 ? 13.637 5.552 -19.940 1.00 98.06 206 ALA A O 1
ATOM 1604 N N . ALA A 1 207 ? 14.842 4.627 -21.598 1.00 98.44 207 ALA A N 1
ATOM 1605 C CA . ALA A 1 207 ? 16.136 4.659 -20.925 1.00 98.44 207 ALA A CA 1
ATOM 1606 C C . ALA A 1 207 ? 16.506 6.024 -20.301 1.00 98.44 207 ALA A C 1
ATOM 1608 O O . ALA A 1 207 ? 16.985 6.024 -19.168 1.00 98.44 207 ALA A O 1
ATOM 1609 N N . PRO A 1 208 ? 16.238 7.190 -20.935 1.00 98.50 208 PRO A N 1
ATOM 1610 C CA . PRO A 1 208 ? 16.516 8.488 -20.317 1.00 98.50 208 PRO A CA 1
ATOM 1611 C C . PRO A 1 208 ? 15.784 8.708 -18.991 1.00 98.50 208 PRO A C 1
ATOM 1613 O O . PRO A 1 208 ? 16.387 9.220 -18.056 1.00 98.50 208 PRO A O 1
ATOM 1616 N N . ALA A 1 209 ? 14.521 8.283 -18.885 1.00 98.19 209 ALA A N 1
ATOM 1617 C CA . ALA A 1 209 ? 13.738 8.433 -17.657 1.00 98.19 209 ALA A CA 1
ATOM 1618 C C . ALA A 1 209 ? 14.228 7.488 -16.544 1.00 98.19 209 ALA A C 1
ATOM 1620 O O . ALA A 1 209 ? 14.226 7.851 -15.371 1.00 98.19 209 ALA A O 1
ATOM 1621 N N . VAL A 1 210 ? 14.691 6.288 -16.908 1.00 98.12 210 VAL A N 1
ATOM 1622 C CA . VAL A 1 210 ? 15.306 5.342 -15.961 1.00 98.12 210 VAL A CA 1
ATOM 1623 C C . VAL A 1 210 ? 16.653 5.857 -15.461 1.00 98.12 210 VAL A C 1
ATOM 1625 O O . VAL A 1 210 ? 16.913 5.827 -14.260 1.00 98.12 210 VAL A O 1
ATOM 1628 N N . LEU A 1 211 ? 17.485 6.394 -16.357 1.00 98.12 211 LEU A N 1
ATOM 1629 C CA . LEU A 1 211 ? 18.747 7.019 -15.974 1.00 98.12 211 LEU A CA 1
ATOM 1630 C C . LEU A 1 211 ? 18.517 8.246 -15.079 1.00 98.12 211 LEU A C 1
ATOM 1632 O O . LEU A 1 211 ? 19.226 8.412 -14.092 1.00 98.12 211 LEU A O 1
ATOM 1636 N N . GLU A 1 212 ? 17.518 9.077 -15.383 1.00 97.12 212 GLU A N 1
ATOM 1637 C CA . GLU A 1 212 ? 17.147 10.221 -14.545 1.00 97.12 212 GLU A CA 1
ATOM 1638 C C . GLU A 1 212 ? 16.720 9.778 -13.138 1.00 97.12 212 GLU A C 1
ATOM 1640 O O . GLU A 1 212 ? 17.179 10.358 -12.156 1.00 97.12 212 GLU A O 1
ATOM 1645 N N . ASN A 1 213 ? 15.906 8.722 -13.016 1.00 96.31 213 ASN A N 1
ATOM 1646 C CA . ASN A 1 213 ? 15.541 8.161 -11.713 1.00 96.31 213 ASN A CA 1
ATOM 1647 C C . ASN A 1 213 ? 16.782 7.723 -10.909 1.00 96.31 213 ASN A C 1
ATOM 1649 O O . ASN A 1 213 ? 16.928 8.120 -9.753 1.00 96.31 213 ASN A O 1
ATOM 1653 N N . CYS A 1 214 ? 17.706 6.994 -11.542 1.00 96.75 214 CYS A N 1
ATOM 1654 C CA . CYS A 1 214 ? 18.969 6.583 -10.929 1.00 96.75 214 CYS A CA 1
ATOM 1655 C C . CYS A 1 214 ? 19.815 7.788 -10.476 1.00 96.75 214 CYS A C 1
ATOM 1657 O O . CYS A 1 214 ? 20.252 7.855 -9.328 1.00 96.75 214 CYS A O 1
ATOM 1659 N N . GLN A 1 215 ? 20.016 8.778 -11.351 1.00 95.25 215 GLN A N 1
ATOM 1660 C CA . GLN A 1 215 ? 20.815 9.971 -11.048 1.00 95.25 215 GLN A CA 1
ATOM 1661 C C . GLN A 1 215 ? 20.201 10.815 -9.928 1.00 95.25 215 GLN A C 1
ATOM 1663 O O . GLN A 1 215 ? 20.931 11.329 -9.077 1.00 95.25 215 GLN A O 1
ATOM 1668 N N . ASN A 1 216 ? 18.872 10.934 -9.902 1.00 94.69 216 ASN A N 1
ATOM 1669 C CA . ASN A 1 216 ? 18.162 11.623 -8.831 1.00 94.69 216 ASN A CA 1
ATOM 1670 C C . ASN A 1 216 ? 18.433 10.952 -7.487 1.00 94.69 216 ASN A C 1
ATOM 1672 O O . ASN A 1 216 ? 18.818 11.647 -6.549 1.00 94.69 216 ASN A O 1
ATOM 1676 N N . PHE A 1 217 ? 18.321 9.625 -7.411 1.00 94.38 217 PHE A N 1
ATOM 1677 C CA . PHE A 1 217 ? 18.621 8.882 -6.191 1.00 94.38 217 PHE A CA 1
ATOM 1678 C C . PHE A 1 217 ? 20.081 9.062 -5.743 1.00 94.38 217 PHE A C 1
ATOM 1680 O O . PHE A 1 217 ? 20.347 9.506 -4.626 1.00 94.38 217 PHE A O 1
ATOM 1687 N N . LEU A 1 218 ? 21.037 8.816 -6.646 1.00 94.75 218 LEU A N 1
ATOM 1688 C CA . LEU A 1 218 ? 22.471 8.927 -6.354 1.00 94.75 218 LEU A CA 1
ATOM 1689 C C . LEU A 1 218 ? 22.885 10.346 -5.925 1.00 94.75 218 LEU A C 1
ATOM 1691 O O . LEU A 1 218 ? 23.865 10.504 -5.204 1.00 94.75 218 LEU A O 1
ATOM 1695 N N . SER A 1 219 ? 22.143 11.385 -6.323 1.00 93.69 219 SER A N 1
ATOM 1696 C CA . SER A 1 219 ? 22.396 12.765 -5.886 1.00 93.69 219 SER A CA 1
ATOM 1697 C C . SER A 1 219 ? 22.011 13.049 -4.427 1.00 93.69 219 SER A C 1
ATOM 1699 O O . SER A 1 219 ? 22.445 14.062 -3.872 1.00 93.69 219 SER A O 1
ATOM 1701 N N . MET A 1 220 ? 21.196 12.185 -3.810 1.00 92.31 220 MET A N 1
ATOM 1702 C CA . MET A 1 220 ? 20.681 12.350 -2.445 1.00 92.31 220 MET A CA 1
ATOM 1703 C C . MET A 1 220 ? 21.480 11.570 -1.398 1.00 92.31 220 MET A C 1
ATOM 1705 O O . MET A 1 220 ? 21.284 11.790 -0.201 1.00 92.31 220 MET A O 1
ATOM 1709 N N . ILE A 1 221 ? 22.376 10.683 -1.833 1.00 90.94 221 ILE A N 1
ATOM 1710 C CA . ILE A 1 221 ? 23.179 9.830 -0.959 1.00 90.94 221 ILE A CA 1
ATOM 1711 C C . ILE A 1 221 ? 24.673 10.130 -1.093 1.00 90.94 221 ILE A C 1
ATOM 1713 O O . ILE A 1 221 ? 25.143 10.663 -2.099 1.00 90.94 221 ILE A O 1
ATOM 1717 N N . ASP A 1 222 ? 25.439 9.749 -0.073 1.00 92.06 222 ASP A N 1
ATOM 1718 C CA . ASP A 1 222 ? 26.892 9.717 -0.185 1.00 92.06 222 ASP A CA 1
ATOM 1719 C C . ASP A 1 222 ? 27.298 8.499 -1.023 1.00 92.06 222 ASP A C 1
ATOM 1721 O O . ASP A 1 222 ? 27.004 7.358 -0.668 1.00 92.06 222 ASP A O 1
ATOM 1725 N N . LEU A 1 223 ? 28.001 8.738 -2.130 1.00 92.38 223 LEU A N 1
ATOM 1726 C CA . LEU A 1 223 ? 28.570 7.670 -2.951 1.00 92.38 223 LEU A CA 1
ATOM 1727 C C . LEU A 1 223 ? 29.734 7.037 -2.182 1.00 92.38 223 LEU A C 1
ATOM 1729 O O . LEU A 1 223 ? 30.720 7.711 -1.873 1.00 92.38 223 LEU A O 1
ATOM 1733 N N . THR A 1 224 ? 29.615 5.753 -1.846 1.00 90.19 224 THR A N 1
ATOM 1734 C CA . THR A 1 224 ? 30.594 5.066 -0.984 1.00 90.19 224 THR A CA 1
ATOM 1735 C C . THR A 1 224 ? 31.349 3.957 -1.701 1.00 90.19 224 THR A C 1
ATOM 1737 O O . THR A 1 224 ? 32.389 3.512 -1.204 1.00 90.19 224 THR A O 1
ATOM 1740 N N . THR A 1 225 ? 30.878 3.532 -2.876 1.00 88.62 225 THR A N 1
ATOM 1741 C CA . THR A 1 225 ? 31.489 2.460 -3.664 1.00 88.62 225 THR A CA 1
ATOM 1742 C C . THR A 1 225 ? 31.940 2.928 -5.052 1.00 88.62 225 THR A C 1
ATOM 1744 O O . THR A 1 225 ? 31.454 3.917 -5.603 1.00 88.62 225 THR A O 1
ATOM 1747 N N . GLU A 1 226 ? 32.886 2.198 -5.656 1.00 88.44 226 GLU A N 1
ATOM 1748 C CA . GLU A 1 226 ? 33.287 2.430 -7.054 1.00 88.44 226 GLU A CA 1
ATOM 1749 C C . GLU A 1 226 ? 32.121 2.210 -8.032 1.00 88.44 226 GLU A C 1
ATOM 1751 O O . GLU A 1 226 ? 32.063 2.877 -9.065 1.00 88.44 226 GLU A O 1
ATOM 1756 N N . ALA A 1 227 ? 31.185 1.314 -7.698 1.00 87.75 227 ALA A N 1
ATOM 1757 C CA . ALA A 1 227 ? 29.990 1.063 -8.496 1.00 87.75 227 ALA A CA 1
ATOM 1758 C C . ALA A 1 227 ? 29.047 2.276 -8.487 1.00 87.75 227 ALA A C 1
ATOM 1760 O O . ALA A 1 227 ? 28.612 2.698 -9.557 1.00 87.75 227 ALA A O 1
ATOM 1761 N N . ASP A 1 228 ? 28.829 2.906 -7.327 1.00 89.56 228 ASP A N 1
ATOM 1762 C CA . ASP A 1 228 ? 27.999 4.115 -7.207 1.00 89.56 228 ASP A CA 1
ATOM 1763 C C . ASP A 1 228 ? 28.564 5.247 -8.075 1.00 89.56 228 ASP A C 1
ATOM 1765 O O . ASP A 1 228 ? 27.843 5.912 -8.818 1.00 89.56 228 ASP A O 1
ATOM 1769 N N . HIS A 1 229 ? 29.887 5.439 -8.030 1.00 90.94 229 HIS A N 1
ATOM 1770 C CA . HIS A 1 229 ? 30.570 6.434 -8.855 1.00 90.94 229 HIS A CA 1
ATOM 1771 C C . HIS A 1 229 ? 30.498 6.118 -10.352 1.00 90.94 229 HIS A C 1
ATOM 1773 O O . HIS A 1 229 ? 30.346 7.037 -11.159 1.00 90.94 229 HIS A O 1
ATOM 1779 N N . ALA A 1 230 ? 30.613 4.844 -10.736 1.00 91.88 230 ALA A N 1
ATOM 1780 C CA . ALA A 1 230 ? 30.483 4.422 -12.126 1.00 91.88 230 ALA A CA 1
ATOM 1781 C C . ALA A 1 230 ? 29.059 4.651 -12.654 1.00 91.88 230 ALA A C 1
ATOM 1783 O O . ALA A 1 230 ? 28.908 5.193 -13.750 1.00 91.88 230 ALA A O 1
ATOM 1784 N N . MET A 1 231 ? 28.033 4.319 -11.861 1.00 93.75 231 MET A N 1
ATOM 1785 C CA . MET A 1 231 ? 26.629 4.580 -12.193 1.00 93.75 231 MET A CA 1
ATOM 1786 C C . MET A 1 231 ? 26.341 6.082 -12.300 1.00 93.75 231 MET A C 1
ATOM 1788 O O . MET A 1 231 ? 25.761 6.530 -13.287 1.00 93.75 231 MET A O 1
ATOM 1792 N N . ALA A 1 232 ? 26.824 6.892 -11.352 1.00 92.75 232 ALA A N 1
ATOM 1793 C CA . ALA A 1 232 ? 26.653 8.347 -11.384 1.00 92.75 232 ALA A CA 1
ATOM 1794 C C . ALA A 1 232 ? 27.319 9.013 -12.607 1.00 92.75 232 ALA A C 1
ATOM 1796 O O . ALA A 1 232 ? 26.919 10.101 -13.021 1.00 92.75 232 ALA A O 1
ATOM 1797 N N . ALA A 1 233 ? 28.337 8.374 -13.192 1.00 94.69 233 ALA A N 1
ATOM 1798 C CA . ALA A 1 233 ? 29.045 8.855 -14.376 1.00 94.69 233 ALA A CA 1
ATOM 1799 C C . ALA A 1 233 ? 28.411 8.407 -15.710 1.00 94.69 233 ALA A C 1
ATOM 1801 O O . ALA A 1 233 ? 28.921 8.775 -16.776 1.00 94.69 233 ALA A O 1
ATOM 1802 N N . LEU A 1 234 ? 27.325 7.624 -15.684 1.00 96.06 234 LEU A N 1
ATOM 1803 C CA . LEU A 1 234 ? 26.615 7.210 -16.893 1.00 96.06 234 LEU A CA 1
ATOM 1804 C C . LEU A 1 234 ? 26.055 8.432 -17.633 1.00 96.06 234 LEU A C 1
ATOM 1806 O O . LEU A 1 234 ? 25.338 9.262 -17.078 1.00 96.06 234 LEU A O 1
ATOM 1810 N N . THR A 1 235 ? 26.396 8.528 -18.918 1.00 94.75 235 THR A N 1
ATOM 1811 C CA . THR A 1 235 ? 25.935 9.594 -19.829 1.00 94.75 235 THR A CA 1
ATOM 1812 C C . THR A 1 235 ? 25.186 9.055 -21.041 1.00 94.75 235 THR A C 1
ATOM 1814 O O . THR A 1 235 ? 24.461 9.806 -21.689 1.00 94.75 235 THR A O 1
ATOM 1817 N N . ASP A 1 236 ? 25.347 7.766 -21.340 1.00 97.25 236 ASP A N 1
ATOM 1818 C CA . ASP A 1 236 ? 24.558 7.045 -22.329 1.00 97.25 236 ASP A CA 1
ATOM 1819 C C . ASP A 1 236 ? 23.343 6.418 -21.627 1.00 97.25 236 ASP A C 1
ATOM 1821 O O . ASP A 1 236 ? 23.537 5.528 -20.794 1.00 97.25 236 ASP A O 1
ATOM 1825 N N . PRO A 1 237 ? 22.105 6.858 -21.921 1.00 97.62 237 PRO A N 1
ATOM 1826 C CA . PRO A 1 237 ? 20.910 6.300 -21.300 1.00 97.62 237 PRO A CA 1
ATOM 1827 C C . PRO A 1 237 ? 20.777 4.791 -21.481 1.00 97.62 237 PRO A C 1
ATOM 1829 O O . PRO A 1 237 ? 20.380 4.104 -20.547 1.00 97.62 237 PRO A O 1
ATOM 1832 N N . ASP A 1 238 ? 21.147 4.247 -22.642 1.00 97.38 238 ASP A N 1
ATOM 1833 C CA . ASP A 1 238 ? 20.997 2.813 -22.915 1.00 97.38 238 ASP A CA 1
ATOM 1834 C C . ASP A 1 238 ? 21.923 1.937 -22.054 1.00 97.38 238 ASP A C 1
ATOM 1836 O O . ASP A 1 238 ? 21.670 0.743 -21.880 1.00 97.38 238 ASP A O 1
ATOM 1840 N N . ALA A 1 239 ? 22.958 2.525 -21.449 1.00 97.38 239 ALA A N 1
ATOM 1841 C CA . ALA A 1 239 ? 23.862 1.830 -20.543 1.00 97.38 239 ALA A CA 1
ATOM 1842 C C . ALA A 1 239 ? 23.261 1.564 -19.148 1.00 97.38 239 ALA A C 1
ATOM 1844 O O . ALA A 1 239 ? 23.924 0.919 -18.338 1.00 97.38 239 ALA A O 1
ATOM 1845 N N . ILE A 1 240 ? 22.033 2.020 -18.856 1.00 97.50 240 ILE A N 1
ATOM 1846 C CA . ILE A 1 240 ? 21.378 1.798 -17.554 1.00 97.50 240 ILE A CA 1
ATOM 1847 C C . ILE A 1 240 ? 20.804 0.384 -17.390 1.00 97.50 240 ILE A C 1
ATOM 1849 O O . ILE A 1 240 ? 20.727 -0.131 -16.281 1.00 97.50 240 ILE A O 1
ATOM 1853 N N . TRP A 1 241 ? 20.415 -0.275 -18.484 1.00 97.62 241 TRP A N 1
ATOM 1854 C CA . TRP A 1 241 ? 19.683 -1.548 -18.429 1.00 97.62 241 TRP A CA 1
ATOM 1855 C C . TRP A 1 241 ? 20.415 -2.721 -17.762 1.00 97.62 241 TRP A C 1
ATOM 1857 O O . TRP A 1 241 ? 19.732 -3.529 -17.140 1.00 97.62 241 TRP A O 1
ATOM 1867 N N . PRO A 1 242 ? 21.756 -2.842 -17.813 1.00 95.88 242 PRO A N 1
ATOM 1868 C CA . PRO A 1 242 ? 22.477 -3.845 -17.028 1.00 95.88 242 PRO A CA 1
ATOM 1869 C C . PRO A 1 242 ? 22.281 -3.732 -15.508 1.00 95.88 242 PRO A C 1
ATOM 1871 O O . PRO A 1 242 ? 22.518 -4.711 -14.813 1.00 95.88 242 PRO A O 1
ATOM 1874 N N . TYR A 1 243 ? 21.849 -2.568 -15.009 1.00 96.62 243 TYR A N 1
ATOM 1875 C CA . TYR A 1 243 ? 21.607 -2.286 -13.590 1.00 96.62 243 TYR A CA 1
ATOM 1876 C C . TYR A 1 243 ? 20.140 -2.483 -13.180 1.00 96.62 243 TYR A C 1
ATOM 1878 O O . TYR A 1 243 ? 19.760 -2.131 -12.062 1.00 96.62 243 TYR A O 1
ATOM 1886 N N . VAL A 1 244 ? 19.301 -2.987 -14.091 1.00 97.31 244 VAL A N 1
ATOM 1887 C CA . VAL A 1 244 ? 17.859 -3.170 -13.902 1.00 97.31 244 VAL A CA 1
ATOM 1888 C C . VAL A 1 244 ? 17.503 -4.632 -14.139 1.00 97.31 244 VAL A C 1
ATOM 1890 O O . VAL A 1 244 ? 17.702 -5.158 -15.232 1.00 97.31 244 VAL A O 1
ATOM 1893 N N . ASP A 1 245 ? 16.914 -5.269 -13.131 1.00 97.19 245 ASP A N 1
ATOM 1894 C CA . ASP A 1 245 ? 16.486 -6.666 -13.182 1.00 97.19 245 ASP A CA 1
ATOM 1895 C C . ASP A 1 245 ? 14.964 -6.758 -13.012 1.00 97.19 245 ASP A C 1
ATOM 1897 O O . ASP A 1 245 ? 14.436 -6.675 -11.899 1.00 97.19 245 ASP A O 1
ATOM 1901 N N . CYS A 1 246 ? 14.237 -6.874 -14.126 1.00 97.62 246 CYS A N 1
ATOM 1902 C CA . CYS A 1 246 ? 12.773 -6.897 -14.128 1.00 97.62 246 CYS A CA 1
ATOM 1903 C C . CYS A 1 246 ? 12.232 -8.227 -13.590 1.00 97.62 246 CYS A C 1
ATOM 1905 O O . CYS A 1 246 ? 12.592 -9.290 -14.091 1.00 97.62 246 CYS A O 1
ATOM 1907 N N . GLN A 1 247 ? 11.356 -8.158 -12.586 1.00 97.31 247 GLN A N 1
ATOM 1908 C CA . GLN A 1 247 ? 10.871 -9.318 -11.837 1.00 97.31 247 GLN A CA 1
ATOM 1909 C C . GLN A 1 247 ? 9.454 -9.732 -12.230 1.00 97.31 247 GLN A C 1
ATOM 1911 O O . GLN A 1 247 ? 9.168 -10.926 -12.290 1.00 97.31 247 GLN A O 1
ATOM 1916 N N . SER A 1 248 ? 8.561 -8.773 -12.486 1.00 97.31 248 SER A N 1
ATOM 1917 C CA . SER A 1 248 ? 7.145 -9.050 -12.744 1.00 97.31 248 SER A CA 1
ATOM 1918 C C . SER A 1 248 ? 6.455 -7.939 -13.535 1.00 97.31 248 SER A C 1
ATOM 1920 O O . SER A 1 248 ? 6.986 -6.839 -13.722 1.00 97.31 248 SER A O 1
ATOM 1922 N N . ILE A 1 249 ? 5.253 -8.262 -14.011 1.00 97.75 249 ILE A N 1
ATOM 1923 C CA . ILE A 1 249 ? 4.282 -7.302 -14.526 1.00 97.75 249 ILE A CA 1
ATOM 1924 C C . ILE A 1 249 ? 3.105 -7.232 -13.555 1.00 97.75 249 ILE A C 1
ATOM 1926 O O . ILE A 1 249 ? 2.445 -8.245 -13.326 1.00 97.75 249 ILE A O 1
ATOM 1930 N N . ASP A 1 250 ? 2.778 -6.030 -13.095 1.00 96.25 250 ASP A N 1
ATOM 1931 C CA . ASP A 1 250 ? 1.553 -5.761 -12.351 1.00 96.25 250 ASP A CA 1
ATOM 1932 C C . ASP A 1 250 ? 0.558 -4.993 -13.229 1.00 96.25 250 ASP A C 1
ATOM 1934 O O . ASP A 1 250 ? 0.896 -4.011 -13.896 1.00 96.25 250 ASP A O 1
ATOM 1938 N N . ILE A 1 251 ? -0.696 -5.441 -13.246 1.00 96.12 251 ILE A N 1
ATOM 1939 C CA . ILE A 1 251 ? -1.793 -4.767 -13.938 1.00 96.12 251 ILE A CA 1
ATOM 1940 C C . ILE A 1 251 ? -2.675 -4.102 -12.898 1.00 96.12 251 ILE A C 1
ATOM 1942 O O . ILE A 1 251 ? -3.342 -4.762 -12.097 1.00 96.12 251 ILE A O 1
ATOM 1946 N N . VAL A 1 252 ? -2.691 -2.775 -12.948 1.00 92.31 252 VAL A N 1
ATOM 1947 C CA . VAL A 1 252 ? -3.398 -1.940 -11.982 1.00 92.31 252 VAL A CA 1
ATOM 1948 C C . VAL A 1 252 ? -4.498 -1.174 -12.694 1.00 92.31 252 VAL A C 1
ATOM 1950 O O . VAL A 1 252 ? -4.255 -0.430 -13.652 1.00 92.31 252 VAL A O 1
ATOM 1953 N N . LYS A 1 253 ? -5.727 -1.344 -12.212 1.00 91.19 253 LYS A N 1
ATOM 1954 C CA . LYS A 1 253 ? -6.859 -0.536 -12.645 1.00 91.19 253 LYS A CA 1
ATOM 1955 C C . LYS A 1 253 ? -6.843 0.795 -11.906 1.0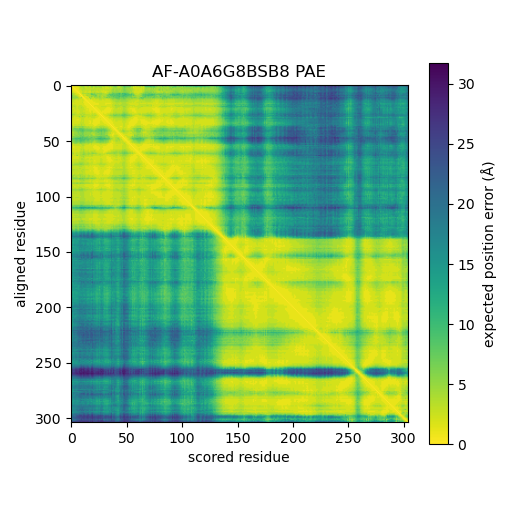0 91.19 253 LYS A C 1
ATOM 1957 O O . LYS A 1 253 ? -6.867 0.842 -10.683 1.00 91.19 253 LYS A O 1
ATOM 1962 N N . ASP A 1 254 ? -6.859 1.877 -12.667 1.00 87.25 254 ASP A N 1
ATOM 1963 C CA . ASP A 1 254 ? -7.142 3.205 -12.147 1.00 87.25 254 ASP A CA 1
ATOM 1964 C C . ASP A 1 254 ? -8.583 3.578 -12.512 1.00 87.25 254 ASP A C 1
ATOM 1966 O O . ASP A 1 254 ? -8.910 3.718 -13.693 1.00 87.25 254 ASP A O 1
ATOM 1970 N N . GLU A 1 255 ? -9.450 3.728 -11.510 1.00 80.38 255 GLU A N 1
ATOM 1971 C CA . GLU A 1 255 ? -10.855 4.116 -11.706 1.00 80.38 255 GLU A CA 1
ATOM 1972 C C . GLU A 1 255 ? -11.041 5.612 -12.034 1.00 80.38 255 GLU A C 1
ATOM 1974 O O . GLU A 1 255 ? -12.163 6.042 -12.299 1.00 80.38 255 GLU A O 1
ATOM 1979 N N . GLY A 1 256 ? -9.956 6.396 -12.069 1.00 69.81 256 GLY A N 1
ATOM 1980 C CA . GLY A 1 256 ? -9.988 7.851 -12.232 1.00 69.81 256 GLY A CA 1
ATOM 1981 C C . GLY A 1 256 ? -10.078 8.585 -10.889 1.00 69.81 256 GLY A C 1
ATOM 1982 O O . GLY A 1 256 ? -10.123 7.974 -9.820 1.00 69.81 256 GLY A O 1
ATOM 1983 N N . ASP A 1 257 ? -9.997 9.919 -10.899 1.00 60.47 257 ASP A N 1
ATOM 1984 C CA . ASP A 1 257 ? -10.111 10.705 -9.661 1.00 60.47 257 ASP A CA 1
ATOM 1985 C C . ASP A 1 257 ? -11.441 10.440 -8.952 1.00 60.47 257 ASP A C 1
ATOM 1987 O O . ASP A 1 257 ? -12.477 10.297 -9.600 1.00 60.47 257 ASP A O 1
ATOM 1991 N N . SER A 1 258 ? -11.433 10.466 -7.614 1.00 51.19 258 SER A N 1
ATOM 1992 C CA . SER A 1 258 ? -12.633 10.310 -6.775 1.00 51.19 258 SER A CA 1
ATOM 1993 C C . SER A 1 258 ? -13.737 11.338 -7.069 1.00 51.19 258 SER A C 1
ATOM 1995 O O . SER A 1 258 ? -14.881 11.137 -6.666 1.00 51.19 258 SER A O 1
ATOM 1997 N N . ASP A 1 259 ? -13.401 12.408 -7.797 1.00 53.19 259 ASP A N 1
ATOM 1998 C CA . ASP A 1 259 ? -14.308 13.462 -8.260 1.00 53.19 259 ASP A CA 1
ATOM 1999 C C . ASP A 1 259 ? -14.798 13.261 -9.716 1.00 53.19 259 ASP A C 1
ATOM 2001 O O . ASP A 1 259 ? -15.513 14.107 -10.255 1.00 53.19 259 ASP A O 1
ATOM 2005 N N . GLY A 1 260 ? -14.439 12.147 -10.370 1.00 46.47 260 GLY A N 1
ATOM 2006 C CA . GLY A 1 260 ? -14.924 11.748 -11.699 1.00 46.47 260 GLY A CA 1
ATOM 2007 C C . GLY A 1 260 ? -14.273 12.462 -12.892 1.00 46.47 260 GLY A C 1
ATOM 2008 O O . GLY A 1 260 ? -14.862 12.496 -13.971 1.00 46.47 260 GLY A O 1
ATOM 2009 N N . VAL A 1 261 ? -13.089 13.061 -12.715 1.00 53.06 261 VAL A N 1
ATOM 2010 C CA . VAL A 1 261 ? -12.442 13.920 -13.733 1.00 53.06 261 VAL A CA 1
ATOM 2011 C C . VAL A 1 261 ? -11.434 13.165 -14.626 1.00 53.06 261 VAL A C 1
ATOM 2013 O O . VAL A 1 261 ? -11.003 13.697 -15.647 1.00 53.06 261 VAL A O 1
ATOM 2016 N N . GLY A 1 262 ? -11.112 11.903 -14.325 1.00 61.91 262 GLY A N 1
ATOM 2017 C CA . GLY A 1 262 ? -10.233 11.060 -15.148 1.00 61.91 262 GLY A CA 1
ATOM 2018 C C . GLY A 1 262 ? -10.975 9.897 -15.805 1.00 61.91 262 GLY A C 1
ATOM 2019 O O . GLY A 1 262 ? -11.803 9.256 -15.165 1.00 61.91 262 GLY A O 1
ATOM 2020 N N . GLU A 1 263 ? -10.669 9.601 -17.072 1.00 73.44 263 GLU A N 1
ATOM 2021 C CA . GLU A 1 263 ? -11.138 8.362 -17.704 1.00 73.44 263 GLU A CA 1
ATOM 2022 C C . GLU A 1 263 ? -10.444 7.149 -17.062 1.00 73.44 263 GLU A C 1
ATOM 2024 O O . GLU A 1 263 ? -9.206 7.162 -16.962 1.00 73.44 263 GLU A O 1
ATOM 2029 N N . PRO A 1 264 ? -11.201 6.098 -16.679 1.00 83.62 264 PRO A N 1
ATOM 2030 C CA . PRO A 1 264 ? -10.628 4.860 -16.175 1.00 83.62 264 PRO A CA 1
ATOM 2031 C C . PRO A 1 264 ? -9.568 4.309 -17.127 1.00 83.62 264 PRO A C 1
ATOM 2033 O O . PRO A 1 264 ? -9.728 4.356 -18.349 1.00 83.62 264 PRO A O 1
ATOM 2036 N N . SER A 1 265 ? -8.479 3.779 -16.580 1.00 90.75 265 SER A N 1
ATOM 2037 C CA . SER A 1 265 ? -7.386 3.234 -17.389 1.00 90.75 265 SER A CA 1
ATOM 2038 C C . SER A 1 265 ? -6.745 2.013 -16.750 1.00 90.75 265 SER A C 1
ATOM 2040 O O . SER A 1 265 ? -6.785 1.833 -15.535 1.00 90.75 265 SER A O 1
ATOM 2042 N N . ILE A 1 266 ? -6.159 1.166 -17.594 1.00 94.81 266 ILE A N 1
ATOM 2043 C CA . ILE A 1 266 ? -5.382 0.004 -17.166 1.00 94.81 266 ILE A CA 1
ATOM 2044 C C . ILE A 1 266 ? -3.909 0.365 -17.293 1.00 94.81 266 ILE A C 1
ATOM 2046 O O . ILE A 1 266 ? -3.447 0.718 -18.379 1.00 94.81 266 ILE A O 1
ATOM 2050 N N . HIS A 1 267 ? -3.175 0.291 -16.193 1.00 95.50 267 HIS A N 1
ATOM 2051 C CA . HIS A 1 267 ? -1.738 0.513 -16.170 1.00 95.50 267 HIS A CA 1
ATOM 2052 C C . HIS A 1 267 ? -1.024 -0.832 -16.191 1.00 95.50 267 HIS A C 1
ATOM 2054 O O . HIS A 1 267 ? -1.386 -1.737 -15.443 1.00 95.50 267 HIS A O 1
ATOM 2060 N N . VAL A 1 268 ? -0.022 -0.942 -17.059 1.00 97.31 268 VAL A N 1
ATOM 2061 C CA . VAL A 1 268 ? 0.937 -2.046 -17.058 1.00 97.31 268 VAL A CA 1
ATOM 2062 C C . VAL A 1 268 ? 2.191 -1.539 -16.364 1.00 97.31 268 VAL A C 1
ATOM 2064 O O . VAL A 1 268 ? 2.832 -0.604 -16.849 1.00 97.31 268 VAL A O 1
ATOM 2067 N N . VAL A 1 269 ? 2.501 -2.116 -15.211 1.00 97.19 269 VAL A N 1
ATOM 2068 C CA . VAL A 1 269 ? 3.625 -1.737 -14.360 1.00 97.19 269 VAL A CA 1
ATOM 2069 C C . VAL A 1 269 ? 4.680 -2.825 -14.461 1.00 97.19 269 VAL A C 1
ATOM 2071 O O . VAL A 1 269 ? 4.396 -3.993 -14.224 1.00 97.19 269 VAL A O 1
ATOM 2074 N N . LEU A 1 270 ? 5.893 -2.450 -14.847 1.00 97.44 270 LEU A N 1
ATOM 2075 C CA . LEU A 1 270 ? 7.053 -3.325 -14.759 1.00 97.44 270 LEU A CA 1
ATOM 2076 C C . LEU A 1 270 ? 7.714 -3.096 -13.413 1.00 97.44 270 LEU A C 1
ATOM 2078 O O . LEU A 1 270 ? 8.173 -1.984 -13.144 1.00 97.44 270 LEU A O 1
ATOM 2082 N N . THR A 1 271 ? 7.775 -4.149 -12.614 1.00 96.75 271 THR A N 1
ATOM 2083 C CA . THR A 1 271 ? 8.331 -4.129 -11.264 1.00 96.75 271 THR A CA 1
ATOM 2084 C C . THR A 1 271 ? 9.720 -4.757 -11.327 1.00 96.75 271 THR A C 1
ATOM 2086 O O . THR A 1 271 ? 9.886 -5.917 -11.710 1.00 96.75 271 THR A O 1
ATOM 2089 N N . CYS A 1 272 ? 10.746 -3.962 -11.039 1.00 97.38 272 CYS A N 1
ATOM 2090 C CA . CYS A 1 272 ? 12.149 -4.300 -11.255 1.00 97.38 272 CYS A CA 1
ATOM 2091 C C . CYS A 1 272 ? 12.970 -4.073 -9.989 1.00 97.38 272 CYS A C 1
ATOM 2093 O O . CYS A 1 272 ? 12.790 -3.075 -9.299 1.00 97.38 272 CYS A O 1
ATOM 2095 N N . ASN A 1 273 ? 13.957 -4.922 -9.742 1.00 97.06 273 ASN A N 1
ATOM 2096 C CA . ASN A 1 273 ? 15.061 -4.552 -8.866 1.00 97.06 273 ASN A CA 1
ATOM 2097 C C . ASN A 1 273 ? 16.008 -3.611 -9.622 1.00 97.06 273 ASN A C 1
ATOM 2099 O O . ASN A 1 273 ? 16.124 -3.687 -10.851 1.00 97.06 273 ASN A O 1
ATOM 2103 N N . CYS A 1 274 ? 16.704 -2.743 -8.894 1.00 95.94 274 CYS A N 1
ATOM 2104 C CA . CYS A 1 274 ? 17.773 -1.922 -9.444 1.00 95.94 274 CYS A CA 1
ATOM 2105 C C . CYS A 1 274 ? 18.952 -1.837 -8.472 1.00 95.94 274 CYS A C 1
ATOM 2107 O O . CYS A 1 274 ? 18.790 -2.011 -7.265 1.00 95.94 274 CYS A O 1
ATOM 2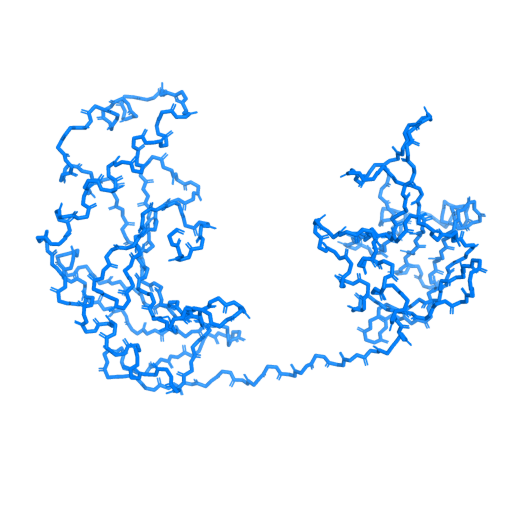109 N N . GLU A 1 275 ? 20.153 -1.598 -8.997 1.00 95.25 275 GLU A N 1
ATOM 2110 C CA . GLU A 1 275 ? 21.361 -1.582 -8.159 1.00 95.25 275 GLU A CA 1
ATOM 2111 C C . GLU A 1 275 ? 21.487 -0.330 -7.280 1.00 95.25 275 GLU A C 1
ATOM 2113 O O . GLU A 1 275 ? 22.153 -0.387 -6.248 1.00 95.25 275 GLU A O 1
ATOM 2118 N N . TRP A 1 276 ? 20.869 0.794 -7.665 1.00 94.44 276 TRP A N 1
ATOM 2119 C CA . TRP A 1 276 ? 20.984 2.042 -6.903 1.00 94.44 276 TRP A CA 1
ATOM 2120 C C . TRP A 1 276 ? 20.031 2.109 -5.708 1.00 94.44 276 TRP A C 1
ATOM 2122 O O . TRP A 1 276 ? 20.413 2.690 -4.703 1.00 94.44 276 TRP A O 1
ATOM 2132 N N . GLU A 1 277 ? 18.843 1.505 -5.783 1.00 90.69 277 GLU A N 1
ATOM 2133 C CA . GLU A 1 277 ? 17.837 1.535 -4.714 1.00 90.69 277 GLU A CA 1
ATOM 2134 C C . GLU A 1 277 ? 17.345 0.106 -4.398 1.00 90.69 277 GLU A C 1
ATOM 2136 O O . GLU A 1 277 ? 16.322 -0.343 -4.919 1.00 90.69 277 GLU A O 1
ATOM 2141 N N . PRO A 1 278 ? 18.101 -0.660 -3.588 1.00 87.75 278 PRO A N 1
ATOM 2142 C CA . PRO A 1 278 ? 17.819 -2.070 -3.331 1.00 87.75 278 PRO A CA 1
ATOM 2143 C C . PRO A 1 278 ? 16.673 -2.320 -2.339 1.00 87.75 278 PRO A C 1
ATOM 2145 O O . PRO A 1 278 ? 16.217 -3.460 -2.247 1.00 87.75 278 PRO A O 1
ATOM 2148 N N . GLU A 1 279 ? 16.232 -1.320 -1.566 1.00 87.31 279 GLU A N 1
ATOM 2149 C CA . GLU A 1 279 ? 15.131 -1.474 -0.605 1.00 87.31 279 GLU A CA 1
ATOM 2150 C C . GLU A 1 279 ? 13.772 -1.329 -1.296 1.00 87.31 279 GLU A C 1
ATOM 2152 O O . GLU A 1 279 ? 12.852 -2.099 -1.008 1.00 87.31 279 GLU A O 1
ATOM 2157 N N . HIS A 1 280 ? 13.662 -0.379 -2.229 1.00 88.25 280 HIS A N 1
ATOM 2158 C CA . HIS A 1 280 ? 12.405 -0.039 -2.900 1.00 88.25 280 HIS A CA 1
ATOM 2159 C C . HIS A 1 280 ? 12.348 -0.424 -4.386 1.00 88.25 280 HIS A C 1
ATOM 2161 O O . HIS A 1 280 ? 11.256 -0.500 -4.950 1.00 88.25 280 HIS A O 1
ATOM 2167 N N . GLY A 1 281 ? 13.486 -0.687 -5.033 1.00 94.94 281 GLY A N 1
ATOM 2168 C CA . GLY A 1 281 ? 13.559 -1.063 -6.443 1.00 94.94 281 GLY A CA 1
ATOM 2169 C C . GLY A 1 281 ? 13.082 0.030 -7.407 1.00 94.94 281 GLY A C 1
ATOM 2170 O O . GLY A 1 281 ? 13.043 1.219 -7.101 1.00 94.94 281 GLY A O 1
ATOM 2171 N N . LEU A 1 282 ? 12.700 -0.393 -8.609 1.00 96.56 282 LEU A N 1
ATOM 2172 C CA . LEU A 1 282 ? 12.251 0.444 -9.716 1.00 96.56 282 LEU A CA 1
ATOM 2173 C C . LEU A 1 282 ? 10.892 -0.039 -10.233 1.00 96.56 282 LEU A C 1
ATOM 2175 O O . LEU A 1 282 ? 10.699 -1.229 -10.468 1.00 96.56 282 LEU A O 1
ATOM 2179 N N . GLN A 1 283 ? 9.983 0.893 -10.501 1.00 96.19 283 GLN A N 1
ATOM 2180 C CA . GLN A 1 283 ? 8.779 0.669 -11.292 1.00 96.19 283 GLN A CA 1
ATOM 2181 C C . GLN A 1 283 ? 8.784 1.510 -12.572 1.00 96.19 283 GLN A C 1
ATOM 2183 O O . GLN A 1 283 ? 9.165 2.685 -12.563 1.00 96.19 283 GLN A O 1
ATOM 2188 N N . ILE A 1 284 ? 8.324 0.917 -13.676 1.00 97.44 284 ILE A N 1
ATOM 2189 C CA . ILE A 1 284 ? 8.147 1.577 -14.979 1.00 97.44 284 ILE A CA 1
ATOM 2190 C C . ILE A 1 284 ? 6.689 1.402 -15.405 1.00 97.44 284 ILE A C 1
ATOM 2192 O O . ILE A 1 284 ? 6.226 0.282 -15.606 1.00 97.44 284 ILE A O 1
ATOM 2196 N N . VAL A 1 285 ? 5.960 2.507 -15.556 1.00 96.88 285 VAL A N 1
ATOM 2197 C CA . VAL A 1 285 ? 4.500 2.495 -15.708 1.00 96.88 285 VAL A CA 1
ATOM 2198 C C . VAL A 1 285 ? 4.083 2.913 -17.113 1.00 96.88 285 VAL A C 1
ATOM 2200 O O . VAL A 1 285 ? 4.387 4.021 -17.566 1.00 96.88 285 VAL A O 1
ATOM 2203 N N . TYR A 1 286 ? 3.313 2.047 -17.771 1.00 97.12 286 TYR A N 1
ATOM 2204 C CA . TYR A 1 286 ? 2.673 2.311 -19.055 1.00 97.12 286 TYR A CA 1
ATOM 2205 C C . TYR A 1 286 ? 1.154 2.408 -18.910 1.00 97.12 286 TYR A C 1
ATOM 2207 O O . TYR A 1 286 ? 0.464 1.410 -18.685 1.00 97.12 286 TYR A O 1
ATOM 2215 N N . ARG A 1 287 ? 0.597 3.602 -19.124 1.00 95.31 287 ARG A N 1
ATOM 2216 C CA . ARG A 1 287 ? -0.855 3.797 -19.197 1.00 95.31 287 ARG A CA 1
ATOM 2217 C C . ARG A 1 287 ? -1.407 3.200 -20.490 1.00 95.31 287 ARG A C 1
ATOM 2219 O O . ARG A 1 287 ? -0.902 3.478 -21.581 1.00 95.31 287 ARG A O 1
ATOM 2226 N N . ASN A 1 288 ? -2.446 2.375 -20.358 1.00 95.94 288 ASN A N 1
ATOM 2227 C CA . ASN A 1 288 ? -3.066 1.581 -21.426 1.00 95.94 288 ASN A CA 1
ATOM 2228 C C . ASN A 1 288 ? -2.052 0.751 -22.236 1.00 95.94 288 ASN A C 1
ATOM 2230 O O . ASN A 1 288 ? -2.260 0.491 -23.424 1.00 95.94 288 ASN A O 1
ATOM 2234 N N . GLY A 1 289 ? -0.931 0.389 -21.600 1.00 96.62 289 GLY A N 1
ATOM 2235 C CA . GLY A 1 289 ? 0.167 -0.363 -22.201 1.00 96.62 289 GLY A CA 1
ATOM 2236 C C . GLY A 1 289 ? 0.924 0.337 -23.334 1.00 96.62 289 GLY A C 1
ATOM 2237 O O . GLY A 1 289 ? 1.785 -0.284 -23.940 1.00 96.62 289 GLY A O 1
ATOM 2238 N N . GLU A 1 290 ? 0.633 1.602 -23.654 1.00 95.06 290 GLU A N 1
ATOM 2239 C CA . GLU A 1 290 ? 1.247 2.290 -24.805 1.00 95.06 290 GLU A CA 1
ATOM 2240 C C . GLU A 1 290 ? 2.088 3.507 -24.419 1.00 95.06 290 GLU A C 1
ATOM 2242 O O . GLU A 1 290 ? 3.124 3.769 -25.030 1.00 95.06 290 GLU A O 1
ATOM 2247 N N . ARG A 1 291 ? 1.660 4.264 -23.406 1.00 95.25 291 ARG A N 1
ATOM 2248 C CA . ARG A 1 291 ? 2.292 5.529 -23.034 1.00 95.25 291 ARG A CA 1
ATOM 2249 C C . ARG A 1 291 ? 3.044 5.355 -21.728 1.00 95.25 291 ARG A C 1
ATOM 2251 O O . ARG A 1 291 ? 2.411 5.140 -20.700 1.00 95.25 291 ARG A O 1
ATOM 2258 N N . LEU A 1 292 ? 4.363 5.527 -21.768 1.00 96.44 292 LEU A N 1
ATOM 2259 C CA . LEU A 1 292 ? 5.171 5.683 -20.560 1.00 96.44 292 LEU A CA 1
ATOM 2260 C C . LEU A 1 292 ? 4.686 6.930 -19.807 1.00 96.44 292 LEU A C 1
ATOM 2262 O O . LEU A 1 292 ? 4.704 8.029 -20.365 1.00 96.44 292 LEU A O 1
ATOM 2266 N N . THR A 1 293 ? 4.222 6.751 -18.575 1.00 93.88 293 THR A N 1
ATOM 2267 C CA . THR A 1 293 ? 3.733 7.845 -17.721 1.00 93.88 293 THR A CA 1
ATOM 2268 C C . THR A 1 293 ? 4.633 8.085 -16.523 1.00 93.88 293 THR A C 1
ATOM 2270 O O . THR A 1 293 ? 4.736 9.221 -16.076 1.00 93.88 293 THR A O 1
ATOM 2273 N N . ARG A 1 294 ? 5.313 7.053 -16.011 1.00 93.69 294 ARG A N 1
ATOM 2274 C CA . ARG A 1 294 ? 6.112 7.185 -14.791 1.00 93.69 294 ARG A CA 1
ATOM 2275 C C . ARG A 1 294 ? 7.271 6.200 -14.734 1.00 93.69 294 ARG A C 1
ATOM 2277 O O . ARG A 1 294 ? 7.150 5.058 -15.172 1.00 93.69 294 ARG A O 1
ATOM 2284 N N . VAL A 1 295 ? 8.368 6.659 -14.137 1.00 96.00 295 VAL A N 1
ATOM 2285 C CA . VAL A 1 295 ? 9.493 5.843 -13.674 1.00 96.00 295 VAL A CA 1
ATOM 2286 C C . VAL A 1 295 ? 9.826 6.295 -12.252 1.00 96.00 295 VAL A C 1
ATOM 2288 O O . VAL A 1 295 ? 10.131 7.469 -12.047 1.00 96.00 295 VAL A O 1
ATOM 2291 N N . SER A 1 296 ? 9.701 5.413 -11.262 1.00 93.81 296 SER A N 1
ATOM 2292 C CA . SER A 1 296 ? 9.938 5.756 -9.850 1.00 93.81 296 SER A CA 1
ATOM 2293 C C . SER A 1 296 ? 10.302 4.531 -9.011 1.00 93.81 296 SER A C 1
ATOM 2295 O O . SER A 1 296 ? 10.382 3.433 -9.541 1.00 93.81 296 SER A O 1
ATOM 2297 N N . GLU A 1 297 ? 10.442 4.701 -7.700 1.00 90.38 297 GLU A N 1
ATOM 2298 C CA . GLU A 1 297 ? 10.444 3.605 -6.718 1.00 90.38 297 GLU A CA 1
ATOM 2299 C C . GLU A 1 297 ? 9.084 2.875 -6.688 1.00 90.38 297 GLU A C 1
ATOM 2301 O O . GLU A 1 297 ? 8.060 3.473 -7.058 1.00 90.38 297 GLU A O 1
ATOM 2306 N N . GLN A 1 298 ? 9.070 1.595 -6.281 1.00 84.44 298 GLN A N 1
ATOM 2307 C CA . GLN A 1 298 ? 7.880 0.719 -6.294 1.00 84.44 298 GLN A CA 1
ATOM 2308 C C . GLN A 1 298 ? 6.829 1.048 -5.214 1.00 84.44 298 GLN A C 1
ATOM 2310 O O . GLN A 1 298 ? 5.752 0.458 -5.198 1.00 84.44 298 GLN A O 1
ATOM 2315 N N . ASP A 1 299 ? 7.098 1.988 -4.309 1.00 71.69 299 ASP A N 1
ATOM 2316 C CA . ASP A 1 299 ? 6.162 2.427 -3.264 1.00 71.69 299 ASP A CA 1
ATOM 2317 C C . ASP A 1 299 ? 5.216 3.562 -3.721 1.00 71.69 299 ASP A C 1
ATOM 2319 O O . ASP A 1 299 ? 4.303 3.970 -2.994 1.00 71.69 299 ASP A O 1
ATOM 2323 N N . GLY A 1 300 ? 5.415 4.071 -4.941 1.00 60.16 300 GLY A N 1
ATOM 2324 C CA . GLY A 1 300 ? 4.640 5.162 -5.523 1.00 60.16 300 GLY A CA 1
ATOM 2325 C C . GLY A 1 300 ? 3.323 4.724 -6.174 1.00 60.16 300 GLY A C 1
ATOM 2326 O O . GLY A 1 300 ? 3.186 3.614 -6.679 1.00 60.16 300 GLY A O 1
ATOM 2327 N N . HIS A 1 301 ? 2.347 5.636 -6.241 1.00 70.81 301 HIS A N 1
ATOM 2328 C CA . HIS A 1 301 ? 1.115 5.432 -7.014 1.00 70.81 301 HIS A CA 1
ATOM 2329 C C . HIS A 1 301 ? 1.387 5.356 -8.529 1.00 70.81 301 HIS A C 1
ATOM 2331 O O . HIS A 1 301 ? 2.311 5.987 -9.033 1.00 70.81 301 HIS A O 1
ATOM 2337 N N . VAL A 1 302 ? 0.516 4.664 -9.276 1.00 72.56 302 VAL A N 1
ATOM 2338 C CA . VAL A 1 302 ? 0.627 4.492 -10.745 1.00 72.56 302 VAL A CA 1
ATOM 2339 C C . VAL A 1 302 ? 0.394 5.773 -11.565 1.00 72.56 302 VAL A C 1
ATOM 2341 O O . VAL A 1 302 ? 0.525 5.760 -12.789 1.00 72.56 302 VAL A O 1
ATOM 2344 N N . ARG A 1 303 ? 0.039 6.883 -10.909 1.00 73.62 303 ARG A N 1
ATOM 2345 C CA . ARG A 1 303 ? -0.236 8.181 -11.542 1.00 73.62 303 ARG A CA 1
ATOM 2346 C C . ARG A 1 303 ? 1.014 9.065 -11.607 1.00 73.62 303 ARG A C 1
ATOM 2348 O O . ARG A 1 303 ? 1.932 8.889 -10.803 1.00 73.62 303 ARG A O 1
ATOM 2355 N N . GLU A 1 304 ? 1.015 9.988 -12.576 1.00 58.84 304 GLU A N 1
ATOM 2356 C CA . GLU A 1 304 ? 2.054 11.020 -12.787 1.00 58.84 304 GLU A CA 1
ATOM 2357 C C . GLU A 1 304 ? 2.294 11.868 -11.526 1.00 58.84 304 GLU A C 1
ATOM 2359 O O . GLU A 1 304 ? 1.302 12.250 -10.861 1.00 58.84 304 GLU A O 1
#

Sequence (304 aa):
MLLRDMLGGPPEPIDAFVRDHVAACNADRTALAAILPSHPKWFSTPESGEDVSYVLVVARPLAESRIRLPAAIQYLGIRITALDPVISFEIDTTEGTVKTNMQEVRALCKLDMAEEERLRIFRSFTGRYVPPVPRTKAVPFDTRTLGTLQPDEYGDFWEAEPIAVPFFDGLSLPVQLMDVSAADASAIDAAMENFLRLNAQDRSRAAPAVLENCQNFLSMIDLTTEADHAMAALTDPDAIWPYVDCQSIDIVKDEGDSDGVGEPSIHVVLTCNCEWEPEHGLQIVYRNGERLTRVSEQDGHVRE

Nearest PDB structures (foldseek):
  4bwg-assembly2_L  TM=5.143E-01  e=6.481E+00  Escherichia coli 98NK2
  2hp0-assembly1_B  TM=3.654E-01  e=5.788E+00  Agrobacterium tumefaciens
  6s99-assembly2_D  TM=3.682E-01  e=7.680E+00  Ralstonia solanacearum

Radius of gyration: 26.16 Å; Cα contacts (8 Å, |Δi|>4): 577; chains: 1; bounding box: 58×44×71 Å

pLDDT: mean 91.94, std 8.61, range [46.47, 98.56]

Foldseek 3Di:
DAPLVVLPDDDPVLVVDVVVFQKEADPNSQKIKGKAWAQPQDRHHDDPPGQTWIWIWMYGNVDIDIFTAQRPWAWDHKYFDDPPPFTWMWTQTPVGIATATPVQRVVRRDNPDDNVRRVVSSVVGDNDDDPPDPPDQQDWEQAPQQGIWDADPVSQKTWGAWFQAQQVVGDTATEMEGPDDNVCRVLVNQLVVQQSVHHVVVNLVCLVQQLVQLLVLLVVDDDDDPVSVVSNPDPRSVVQVVQKAFHHWYWYWDPDDPVPPDHIWIKIKTFIAGPRDRVFGWIFIDTSSNDTADIYGNVDDNHD